Protein AF-A0A518DVX5-F1 (afdb_monomer_lite)

Foldseek 3Di:
DADEDDDPVLLVVLVVVVCVVCVVLVDPPDDLVSLLVQLVVLQVVLVVDDDPSNSVNSLVSSLVSCLVNLVVVSVVVSLVVCVVHYDDDSLVSLVVSLVSNLVVDDDLVSLQVSLVSLLVSLVVCVVVVVLVSSLVSLVSSLVSCVVSVPPVSVLSSVLSNVSSVLSVVLVVLQVVLVVVCVPVVLALSSLCSVLCCCCQPVVNNVVSLVSQCSNPPPLSVLLSVLLVVLDDALVSLLVSLVSLVCQLVVDVNSVLSPLVSLLSLVVSCVRDDDVSNVVSVVSVVVNVVPSNRPVSNVSSVVVNVVSVD

Sequence (309 aa):
MRSPLPGASDLIRSNEALEKKYGERLTEPLPADEKSRLAQLLYEDALNLEAPADRFVRWQLALELALKSGHTDVAHQTVERLNEQFQGDPFARRWQALQGLAEVARTTEQRLELAQRGLVLSDELIELRRYDDARPAAELALSLGRRARSGPFQIQARDTLADIDHWKELEEANTAALTTLAVRPDDPVALMHRGRYLCLVQGDWNRGLPLLRNSGVEAAVQAVARETAAPMTAEERIATAEAWRNLAFSDSSFQGFYSRALAWYAVAQPFASGEQLALIDRRLKEIGRQNLSPRQIDAARIVVQAIDR

Structure (mmCIF, N/CA/C/O backbone):
data_AF-A0A518DVX5-F1
#
_entry.id   AF-A0A518DVX5-F1
#
loop_
_atom_site.group_PDB
_atom_site.id
_atom_site.type_symbol
_atom_site.label_atom_id
_atom_site.label_alt_id
_atom_site.label_comp_id
_atom_site.label_asym_id
_atom_site.label_entity_id
_atom_site.label_seq_id
_atom_site.pdbx_PDB_ins_code
_atom_site.Cartn_x
_atom_site.Cartn_y
_atom_site.Cartn_z
_atom_site.occupancy
_atom_site.B_iso_or_equiv
_atom_site.auth_seq_id
_atom_site.auth_comp_id
_atom_site.auth_asym_id
_atom_site.auth_atom_id
_atom_site.pdbx_PDB_model_num
ATOM 1 N N . MET A 1 1 ? -7.791 -22.499 11.150 1.00 75.38 1 MET A N 1
ATOM 2 C CA . MET A 1 1 ? -8.869 -22.212 10.174 1.00 75.38 1 MET A CA 1
ATOM 3 C C . MET A 1 1 ? -9.883 -21.318 10.882 1.00 75.38 1 MET A C 1
ATOM 5 O O . MET A 1 1 ? -10.199 -21.635 12.021 1.00 75.38 1 MET A O 1
ATOM 9 N N . ARG A 1 2 ? -10.307 -20.187 10.292 1.00 89.56 2 ARG A N 1
ATOM 10 C CA . ARG A 1 2 ? -11.240 -19.237 10.938 1.00 89.56 2 ARG A CA 1
ATOM 11 C C . ARG A 1 2 ? -12.642 -19.842 11.027 1.00 89.56 2 ARG A C 1
ATOM 13 O O . ARG A 1 2 ? -13.135 -20.370 10.027 1.00 89.56 2 ARG A O 1
ATOM 20 N N . SER A 1 3 ? -13.281 -19.728 12.185 1.00 89.25 3 SER A N 1
ATOM 21 C CA . SER A 1 3 ? -14.664 -20.162 12.388 1.00 89.25 3 SER A CA 1
ATOM 22 C C . SER A 1 3 ? -15.624 -19.280 11.586 1.00 89.25 3 SER A C 1
ATOM 24 O O . SER A 1 3 ? -15.354 -18.085 11.431 1.00 89.25 3 SER A O 1
ATOM 26 N N . PRO A 1 4 ? -16.748 -19.811 11.074 1.00 92.62 4 PRO A N 1
ATOM 27 C CA . PRO A 1 4 ? -17.807 -18.961 10.541 1.00 92.62 4 PRO A CA 1
ATOM 28 C C . PRO A 1 4 ? -18.313 -18.000 11.624 1.00 92.62 4 PRO A C 1
ATOM 30 O O . PRO A 1 4 ? -18.091 -18.210 12.821 1.00 92.62 4 PRO A O 1
ATOM 33 N N . LEU A 1 5 ? -18.995 -16.937 11.201 1.00 92.81 5 LEU A N 1
ATOM 34 C CA . LEU A 1 5 ? -19.689 -16.072 12.150 1.00 92.81 5 LEU A CA 1
ATOM 35 C C . LEU A 1 5 ? -20.732 -16.895 12.930 1.00 92.81 5 LEU A C 1
ATOM 37 O O . LEU A 1 5 ? -21.409 -17.726 12.316 1.00 92.81 5 LEU A O 1
ATOM 41 N N . PRO A 1 6 ? -20.863 -16.697 14.256 1.00 94.38 6 PRO A N 1
ATOM 42 C CA . PRO A 1 6 ? -21.870 -17.402 15.041 1.00 94.38 6 PRO A CA 1
ATOM 43 C C . PRO A 1 6 ? -23.288 -17.146 14.517 1.00 94.38 6 PRO A C 1
ATOM 45 O O . PRO A 1 6 ? -23.595 -16.060 14.019 1.00 94.38 6 PRO A O 1
ATOM 48 N N . GLY A 1 7 ? -24.157 -18.152 14.630 1.00 94.88 7 GLY A N 1
ATOM 49 C CA . GLY A 1 7 ? -25.545 -18.051 14.186 1.00 94.88 7 GLY A CA 1
ATOM 50 C C . GLY A 1 7 ? -26.357 -17.071 15.036 1.00 94.88 7 GLY A C 1
ATOM 51 O O . GLY A 1 7 ? -26.076 -16.871 16.217 1.00 94.88 7 GLY A O 1
ATOM 52 N N . ALA A 1 8 ? -27.409 -16.489 14.454 1.00 93.06 8 ALA A N 1
ATOM 53 C CA . ALA A 1 8 ? -28.228 -15.470 15.118 1.00 93.06 8 ALA A CA 1
ATOM 54 C C . ALA A 1 8 ? -28.807 -15.929 16.471 1.00 93.06 8 ALA A C 1
ATOM 56 O O . ALA A 1 8 ? -28.811 -15.157 17.425 1.00 93.06 8 ALA A O 1
ATOM 57 N N . SER A 1 9 ? -29.246 -17.188 16.583 1.00 94.06 9 SER A N 1
ATOM 58 C CA . SER A 1 9 ? -29.769 -17.746 17.840 1.00 94.06 9 SER A CA 1
ATOM 59 C C . SER A 1 9 ? -28.719 -17.812 18.949 1.00 94.06 9 SER A C 1
ATOM 61 O O . SER A 1 9 ? -29.038 -17.563 20.110 1.00 94.06 9 SER A O 1
ATOM 63 N N . ASP A 1 10 ? -27.475 -18.137 18.595 1.00 94.25 10 ASP A N 1
ATOM 64 C CA . ASP A 1 10 ? -26.378 -18.223 19.557 1.00 94.25 10 ASP A CA 1
ATOM 65 C C . ASP A 1 10 ? -25.961 -16.822 19.999 1.00 94.25 10 ASP A C 1
ATOM 67 O O . ASP A 1 10 ? -25.790 -16.585 21.188 1.00 94.25 10 ASP A O 1
ATOM 71 N N . LEU A 1 11 ? -25.903 -15.866 19.063 1.00 94.31 11 LEU A N 1
ATOM 72 C CA . LEU A 1 11 ? -25.634 -14.461 19.373 1.00 94.31 11 LEU A CA 1
ATOM 73 C C . LEU A 1 11 ? -26.677 -13.864 20.323 1.00 94.31 11 LEU A C 1
ATOM 75 O O . LEU A 1 11 ? -26.302 -13.148 21.245 1.00 94.31 11 LEU A O 1
ATOM 79 N N . ILE A 1 12 ? -27.968 -14.163 20.132 1.00 94.69 12 ILE A N 1
ATOM 80 C CA . ILE A 1 12 ? -29.033 -13.710 21.043 1.00 94.69 12 ILE A CA 1
ATOM 81 C C . ILE A 1 12 ? -28.776 -14.244 22.456 1.00 94.69 12 ILE A C 1
ATOM 83 O O . ILE A 1 12 ? -28.695 -13.461 23.399 1.00 94.69 12 ILE A O 1
ATOM 87 N N . ARG A 1 13 ? -28.556 -15.557 22.597 1.00 95.25 13 ARG A N 1
ATOM 88 C CA . ARG A 1 13 ? -28.307 -16.188 23.902 1.00 95.25 13 ARG A CA 1
ATOM 89 C C . ARG A 1 13 ? -27.051 -15.637 24.584 1.00 95.25 13 ARG A C 1
ATOM 91 O O . ARG A 1 13 ? -27.067 -15.369 25.784 1.00 95.25 13 ARG A O 1
ATOM 98 N N . SER A 1 14 ? -25.965 -15.473 23.832 1.00 94.81 14 SER A N 1
ATOM 99 C CA . SER A 1 14 ? -24.708 -14.928 24.351 1.00 94.81 14 SER A CA 1
ATOM 100 C C . SER A 1 14 ? -24.854 -13.459 24.767 1.00 94.81 14 SER A C 1
ATOM 102 O O . SER A 1 14 ? -24.292 -13.063 25.787 1.00 94.81 14 SER A O 1
ATOM 104 N N . ASN A 1 15 ? -25.640 -12.658 24.038 1.00 92.12 15 ASN A N 1
ATOM 105 C CA . ASN A 1 15 ? -25.942 -11.274 24.413 1.00 92.12 15 ASN A CA 1
ATOM 106 C C . ASN A 1 15 ? -26.793 -11.185 25.688 1.00 92.12 15 ASN A C 1
ATOM 108 O O . ASN A 1 15 ? -26.455 -10.402 26.569 1.00 92.12 15 ASN A O 1
ATOM 112 N N . GLU A 1 16 ? -27.827 -12.018 25.844 1.00 94.06 16 GLU A N 1
ATOM 113 C CA . GLU A 1 16 ? -28.623 -12.079 27.083 1.00 94.06 16 GLU A CA 1
ATOM 114 C C . GLU A 1 16 ? -27.750 -12.438 28.299 1.00 94.06 16 GLU A C 1
ATOM 116 O O . GLU A 1 16 ? -27.858 -11.839 29.373 1.00 94.06 16 GLU A O 1
ATOM 121 N N . ALA A 1 17 ? -26.836 -13.402 28.138 1.00 92.25 17 ALA A N 1
ATOM 122 C CA . ALA A 1 17 ? -25.892 -13.780 29.187 1.00 92.25 17 ALA A CA 1
ATOM 123 C C . ALA A 1 17 ? -24.901 -12.649 29.514 1.00 92.25 17 ALA A C 1
ATOM 125 O O . ALA A 1 17 ? -24.574 -12.425 30.686 1.00 92.25 17 ALA A O 1
ATOM 126 N N . LEU A 1 18 ? -24.438 -11.923 28.492 1.00 92.88 18 LEU A N 1
ATOM 127 C CA . LEU A 1 18 ? -23.577 -10.758 28.651 1.00 92.88 18 LEU A CA 1
ATOM 128 C C . LEU A 1 18 ? -24.301 -9.645 29.415 1.00 92.88 18 LEU A C 1
ATOM 130 O O . LEU A 1 18 ? -23.737 -9.112 30.370 1.00 92.88 18 LEU A O 1
ATOM 134 N N . GLU A 1 19 ? -25.540 -9.327 29.039 1.00 91.69 19 GLU A N 1
ATOM 135 C CA . GLU A 1 19 ? -26.362 -8.300 29.684 1.00 91.69 19 GLU A CA 1
ATOM 136 C C . GLU A 1 19 ? -26.633 -8.655 31.147 1.00 91.69 19 GLU A C 1
ATOM 138 O O . GLU A 1 19 ? -26.449 -7.825 32.032 1.00 91.69 19 GLU A O 1
ATOM 143 N N . LYS A 1 20 ? -26.929 -9.922 31.447 1.00 93.19 20 LYS A N 1
ATOM 144 C CA . LYS A 1 20 ? -27.078 -10.385 32.831 1.00 93.19 20 LYS A CA 1
ATOM 145 C C . LYS A 1 20 ? -25.808 -10.189 33.673 1.00 93.19 20 LYS A C 1
ATOM 147 O O . LYS A 1 20 ? -25.907 -9.949 34.873 1.00 93.19 20 LYS A O 1
ATOM 152 N N . LYS A 1 21 ? -24.616 -10.324 33.077 1.00 92.69 21 LYS A N 1
ATOM 153 C CA . LYS A 1 21 ? -23.327 -10.218 33.791 1.00 92.69 21 LYS A CA 1
ATOM 154 C C . LYS A 1 21 ? -22.804 -8.777 33.870 1.00 92.69 21 LYS A C 1
ATOM 156 O O . LYS A 1 21 ? -22.111 -8.446 34.830 1.00 92.69 21 LYS A O 1
ATOM 161 N N . TYR A 1 22 ? -23.099 -7.935 32.877 1.00 90.81 22 TYR A N 1
ATOM 162 C CA . TYR A 1 22 ? -22.512 -6.595 32.730 1.00 90.81 22 TYR A CA 1
ATOM 163 C C . TYR A 1 22 ? -23.515 -5.445 32.687 1.00 90.81 22 TYR A C 1
ATOM 165 O O . TYR A 1 22 ? -23.076 -4.300 32.725 1.00 90.81 22 TYR A O 1
ATOM 173 N N . GLY A 1 23 ? -24.820 -5.712 32.642 1.00 86.88 23 GLY A N 1
ATOM 174 C CA . GLY A 1 23 ? -25.870 -4.716 32.414 1.00 86.88 23 GLY A CA 1
ATOM 175 C C . GLY A 1 23 ? -25.803 -3.523 33.364 1.00 86.88 23 GLY A C 1
ATOM 176 O O . GLY A 1 23 ? -25.806 -2.386 32.908 1.00 86.88 23 GLY A O 1
ATOM 177 N N . GLU A 1 24 ? -25.603 -3.758 34.665 1.00 86.19 24 GLU A N 1
ATOM 178 C CA . GLU A 1 24 ? -25.459 -2.676 35.655 1.00 86.19 24 GLU A CA 1
ATOM 179 C C . GLU A 1 24 ? -24.272 -1.742 35.351 1.00 86.19 24 GLU A C 1
ATOM 181 O O . GLU A 1 24 ? -24.336 -0.538 35.600 1.00 86.19 24 GLU A O 1
ATOM 186 N N . ARG A 1 25 ? -23.197 -2.278 34.757 1.00 82.75 25 ARG A N 1
ATOM 187 C CA . ARG A 1 25 ? -21.984 -1.532 34.376 1.00 82.75 25 ARG A CA 1
ATOM 188 C C . ARG A 1 25 ? -22.096 -0.870 32.998 1.00 82.75 25 ARG A C 1
ATOM 190 O O . ARG A 1 25 ? -21.204 -0.115 32.633 1.00 82.75 25 ARG A O 1
ATOM 197 N N . LEU A 1 26 ? -23.151 -1.168 32.237 1.00 83.06 26 LEU A N 1
ATOM 198 C CA . LEU A 1 26 ? -23.442 -0.604 30.913 1.00 83.06 26 LEU A CA 1
ATOM 199 C C . LEU A 1 26 ? -24.475 0.535 30.972 1.00 83.06 26 LEU A C 1
ATOM 201 O O . LEU A 1 26 ? -24.896 1.039 29.932 1.00 83.06 26 LEU A O 1
ATOM 205 N N . THR A 1 27 ? -24.876 0.955 32.174 1.00 84.00 27 THR A N 1
ATOM 206 C CA . THR A 1 27 ? -25.851 2.031 32.372 1.00 84.00 27 THR A CA 1
ATOM 207 C C . THR A 1 27 ? -25.276 3.372 31.904 1.00 84.00 27 THR A C 1
ATOM 209 O O . THR A 1 27 ? -24.300 3.870 32.461 1.00 84.00 27 THR A O 1
ATOM 212 N N . GLU A 1 28 ? -25.872 3.966 30.870 1.00 80.94 28 GLU A N 1
ATOM 213 C CA . GLU A 1 28 ? -25.451 5.267 30.335 1.00 80.94 28 GLU A CA 1
ATOM 214 C C . GLU A 1 28 ? -26.059 6.440 31.149 1.00 80.94 28 GLU A C 1
ATOM 216 O O . GLU A 1 28 ? -27.173 6.311 31.667 1.00 80.94 28 GLU A O 1
ATOM 221 N N . PRO A 1 29 ? -25.385 7.608 31.237 1.00 84.62 29 PRO A N 1
ATOM 222 C CA . PRO A 1 29 ? -24.112 7.936 30.594 1.00 84.62 29 PRO A CA 1
ATOM 223 C C . PRO A 1 29 ? -22.907 7.338 31.335 1.00 84.62 29 PRO A C 1
ATOM 225 O O . PRO A 1 29 ? -22.668 7.655 32.497 1.00 84.62 29 PRO A O 1
ATOM 228 N N . LEU A 1 30 ? -22.109 6.532 30.631 1.00 87.75 30 LEU A N 1
ATOM 229 C CA . LEU A 1 30 ? -20.894 5.923 31.170 1.00 87.75 30 LEU A CA 1
ATOM 230 C C . LEU A 1 30 ? -19.660 6.776 30.782 1.00 87.75 30 LEU A C 1
ATOM 232 O O . LEU A 1 30 ? -19.449 7.023 29.582 1.00 87.75 30 LEU A O 1
ATOM 236 N N . PRO A 1 31 ? -18.849 7.251 31.754 1.00 90.69 31 PRO A N 1
ATOM 237 C CA . PRO A 1 31 ? -17.634 8.031 31.505 1.00 90.69 31 PRO A CA 1
ATOM 238 C C . PRO A 1 31 ? -16.623 7.322 30.592 1.00 90.69 31 PRO A C 1
ATOM 240 O O . PRO A 1 31 ? -16.567 6.095 30.527 1.00 90.69 31 PRO A O 1
ATOM 243 N N . ALA A 1 32 ? -15.785 8.090 29.888 1.00 90.38 32 ALA A N 1
ATOM 244 C CA . ALA A 1 32 ? -14.825 7.534 28.928 1.00 90.38 32 ALA A CA 1
ATOM 245 C C . ALA A 1 32 ? -13.780 6.607 29.581 1.00 90.38 32 ALA A C 1
ATOM 247 O O . ALA A 1 32 ? -13.422 5.582 29.008 1.00 90.38 32 ALA A O 1
ATOM 248 N N . ASP A 1 33 ? -13.312 6.922 30.787 1.00 92.12 33 ASP A N 1
ATOM 249 C CA . ASP A 1 33 ? -12.374 6.086 31.542 1.00 92.12 33 ASP A CA 1
ATOM 250 C C . ASP A 1 33 ? -13.023 4.779 32.031 1.00 92.12 33 ASP A C 1
ATOM 252 O O . ASP A 1 33 ? -12.376 3.730 32.058 1.00 92.12 33 ASP A O 1
ATOM 256 N N . GLU A 1 34 ? -14.312 4.809 32.371 1.00 93.81 34 GLU A N 1
ATOM 257 C CA . GLU A 1 34 ? -15.076 3.610 32.716 1.00 93.81 34 GLU A CA 1
ATOM 258 C C . GLU A 1 34 ? -15.352 2.746 31.483 1.00 93.81 34 GLU A C 1
ATOM 260 O O . GLU A 1 34 ? -15.145 1.533 31.546 1.00 93.81 34 GLU A O 1
ATOM 265 N N . LYS A 1 35 ? -15.689 3.357 30.337 1.00 95.06 35 LYS A N 1
ATOM 266 C CA . LYS A 1 35 ? -15.774 2.675 29.030 1.00 95.06 35 LYS A CA 1
ATOM 267 C C . LYS A 1 35 ? -14.460 1.978 28.685 1.00 95.06 35 LYS A C 1
ATOM 269 O O . LYS A 1 35 ? -14.470 0.796 28.358 1.00 95.06 35 LYS A O 1
ATOM 274 N N . SER A 1 36 ? -13.333 2.673 28.839 1.00 94.69 36 SER A N 1
ATOM 275 C CA . SER A 1 36 ? -11.986 2.126 28.639 1.00 94.69 36 SER A CA 1
ATOM 276 C C . SER A 1 36 ? -11.693 0.922 29.538 1.00 94.69 36 SER A C 1
ATOM 278 O O . SER A 1 36 ? -11.263 -0.123 29.052 1.00 94.69 36 SER A O 1
ATOM 280 N N . ARG A 1 37 ? -11.962 1.032 30.846 1.00 96.19 37 ARG A N 1
ATOM 281 C CA . ARG A 1 37 ? -11.741 -0.068 31.800 1.00 96.19 37 ARG A CA 1
ATOM 282 C C . ARG A 1 37 ? -12.651 -1.262 31.528 1.00 96.19 37 ARG A C 1
ATOM 284 O O . ARG A 1 37 ? -12.209 -2.405 31.635 1.00 96.19 37 ARG A O 1
ATOM 291 N N . LEU A 1 38 ? -13.910 -1.011 31.175 1.00 96.50 38 LEU A N 1
ATOM 292 C CA . LEU A 1 38 ? -14.845 -2.073 30.829 1.00 96.50 38 LEU A CA 1
ATOM 293 C C . LEU A 1 38 ? -14.437 -2.752 29.518 1.00 96.50 38 LEU A C 1
ATOM 295 O O . LEU A 1 38 ? -14.421 -3.975 29.475 1.00 96.50 38 LEU A O 1
ATOM 299 N N . ALA A 1 39 ? -14.020 -1.999 28.498 1.00 97.38 39 ALA A N 1
ATOM 300 C CA . ALA A 1 39 ? -13.508 -2.555 27.248 1.00 97.38 39 ALA A CA 1
ATOM 301 C C . ALA A 1 39 ? -12.343 -3.533 27.480 1.00 97.38 39 ALA A C 1
ATOM 303 O O . ALA A 1 39 ? -12.391 -4.661 26.990 1.00 97.38 39 ALA A O 1
ATOM 304 N N . GLN A 1 40 ? -11.346 -3.139 28.285 1.00 98.00 40 GLN A N 1
ATOM 305 C CA . GLN A 1 40 ? -10.219 -4.003 28.660 1.00 98.00 40 GLN A CA 1
ATOM 306 C C . GLN A 1 40 ? -10.700 -5.288 29.352 1.00 98.00 40 GLN A C 1
ATOM 308 O O . GLN A 1 40 ? -10.308 -6.387 28.966 1.00 98.00 40 GLN A O 1
ATOM 313 N N . LEU A 1 41 ? -11.604 -5.167 30.329 1.00 97.00 41 LEU A N 1
ATOM 314 C CA . LEU A 1 41 ? -12.145 -6.319 31.053 1.00 97.00 41 LEU A CA 1
ATOM 315 C C . LEU A 1 41 ? -12.909 -7.287 30.137 1.00 97.00 41 LEU A C 1
ATOM 317 O O . LEU A 1 41 ? -12.791 -8.502 30.278 1.00 97.00 41 LEU A O 1
ATOM 321 N N . LEU A 1 42 ? -13.728 -6.758 29.223 1.00 97.56 42 LEU A N 1
ATOM 322 C CA . LEU A 1 42 ? -14.472 -7.565 28.256 1.00 97.56 42 LEU A CA 1
ATOM 323 C C . LEU A 1 42 ? -13.512 -8.304 27.316 1.00 97.56 42 LEU A C 1
ATOM 325 O O . LEU A 1 42 ? -13.714 -9.489 27.055 1.00 97.56 42 LEU A O 1
ATOM 329 N N . TYR A 1 43 ? -12.464 -7.622 26.845 1.00 98.00 43 TYR A N 1
ATOM 330 C CA . TYR A 1 43 ? -11.426 -8.224 26.014 1.00 98.00 43 TYR A CA 1
ATOM 331 C C . TYR A 1 43 ? -10.723 -9.383 26.732 1.00 98.00 43 TYR A C 1
ATOM 333 O O . TYR A 1 43 ? -10.641 -10.479 26.175 1.00 98.00 43 TYR A O 1
ATOM 341 N N . GLU A 1 44 ? -10.269 -9.159 27.968 1.00 97.69 44 GLU A N 1
ATOM 342 C CA . GLU A 1 44 ? -9.554 -10.155 28.772 1.00 97.69 44 GLU A CA 1
ATOM 343 C C . GLU A 1 44 ? -10.422 -11.362 29.119 1.00 97.69 44 GLU A C 1
ATOM 345 O O . GLU A 1 44 ? -9.976 -12.502 29.005 1.00 97.69 44 GLU A O 1
ATOM 350 N N . ASP A 1 45 ? -11.675 -11.148 29.518 1.00 96.44 45 ASP A N 1
ATOM 351 C CA . ASP A 1 45 ? -12.543 -12.267 29.869 1.00 96.44 45 ASP A CA 1
ATOM 352 C C . ASP A 1 45 ? -12.883 -13.125 28.646 1.00 96.44 45 ASP A C 1
ATOM 354 O O . ASP A 1 45 ? -12.907 -14.345 28.771 1.00 96.44 45 ASP A O 1
ATOM 358 N N . ALA A 1 46 ? -13.029 -12.532 27.454 1.00 96.69 46 ALA A N 1
ATOM 359 C CA . ALA A 1 46 ? -13.210 -13.303 26.224 1.00 96.69 46 ALA A CA 1
ATOM 360 C C . ALA A 1 46 ? -12.038 -14.232 25.882 1.00 96.69 46 ALA A C 1
ATOM 362 O O . ALA A 1 46 ? -12.260 -15.250 25.228 1.00 96.69 46 ALA A O 1
ATOM 363 N N . LEU A 1 47 ? -10.814 -13.946 26.340 1.00 95.44 47 LEU A N 1
ATOM 364 C CA . LEU A 1 47 ? -9.681 -14.862 26.152 1.00 95.44 47 LEU A CA 1
ATOM 365 C C . LEU A 1 47 ? -9.882 -16.199 26.882 1.00 95.44 47 LEU A C 1
ATOM 367 O O . LEU A 1 47 ? -9.266 -17.188 26.499 1.00 95.44 47 LEU A O 1
ATOM 371 N N . ASN A 1 48 ? -10.753 -16.234 27.895 1.00 95.19 48 ASN A N 1
ATOM 372 C CA . ASN A 1 48 ? -11.004 -17.401 28.741 1.00 95.19 48 ASN A CA 1
ATOM 373 C C . ASN A 1 48 ? -12.315 -18.136 28.402 1.00 95.19 48 ASN A C 1
ATOM 375 O O . ASN A 1 48 ? -12.713 -19.041 29.133 1.00 95.19 48 ASN A O 1
ATOM 379 N N . LEU A 1 49 ? -13.024 -17.739 27.338 1.00 94.25 49 LEU A N 1
ATOM 380 C CA . LEU A 1 49 ? -14.304 -18.346 26.958 1.00 94.25 49 LEU A CA 1
ATOM 381 C C . LEU A 1 49 ? -14.118 -19.400 25.870 1.00 94.25 49 LEU A C 1
ATOM 383 O O . LEU A 1 49 ? -13.466 -19.160 24.856 1.00 94.25 49 LEU A O 1
ATOM 387 N N . GLU A 1 50 ? -14.777 -20.545 26.034 1.00 92.31 50 GLU A N 1
ATOM 388 C CA . GLU A 1 50 ? -14.699 -21.673 25.095 1.00 92.31 50 GLU A CA 1
ATOM 389 C C . GLU A 1 50 ? -15.687 -21.551 23.926 1.00 92.31 50 GLU A C 1
ATOM 391 O O . GLU A 1 50 ? -15.368 -21.903 22.785 1.00 92.31 50 GLU A O 1
ATOM 396 N N . ALA A 1 51 ? -16.881 -21.007 24.172 1.00 94.06 51 ALA A N 1
ATOM 397 C CA . ALA A 1 51 ? -17.912 -20.891 23.149 1.00 94.06 51 ALA A CA 1
ATOM 398 C C . ALA A 1 51 ? -17.590 -19.752 22.154 1.00 94.06 51 ALA A C 1
ATOM 400 O O . ALA A 1 51 ? -17.399 -18.606 22.571 1.00 94.06 51 ALA A O 1
ATOM 401 N N . PRO A 1 52 ? -17.573 -20.015 20.829 1.00 94.81 52 PRO A N 1
ATOM 402 C CA . PRO A 1 52 ? -17.297 -18.983 19.828 1.00 94.81 52 PRO A CA 1
ATOM 403 C C . PRO A 1 52 ? -18.280 -17.807 19.864 1.00 94.81 52 PRO A C 1
ATOM 405 O O . PRO A 1 52 ? -17.858 -16.667 19.700 1.00 94.81 52 PRO A O 1
ATOM 408 N N . ALA A 1 53 ? -19.571 -18.066 20.097 1.00 96.00 53 ALA A N 1
ATOM 409 C CA . ALA A 1 53 ? -20.587 -17.018 20.204 1.00 96.00 53 ALA A CA 1
ATOM 410 C C . ALA A 1 53 ? -20.320 -16.083 21.392 1.00 96.00 53 ALA A C 1
ATOM 412 O O . ALA A 1 53 ? -20.338 -14.865 21.222 1.00 96.00 53 ALA A O 1
ATOM 413 N N . ASP A 1 54 ? -19.957 -16.647 22.548 1.00 96.19 54 ASP A N 1
ATOM 414 C CA . ASP A 1 54 ? -19.642 -15.878 23.753 1.00 96.19 54 ASP A CA 1
ATOM 415 C C . ASP A 1 54 ? -18.394 -15.012 23.554 1.00 96.19 54 ASP A C 1
ATOM 417 O O . ASP A 1 54 ? -18.414 -13.830 23.887 1.00 96.19 54 ASP A O 1
ATOM 421 N N . ARG A 1 55 ? -17.325 -15.552 22.946 1.00 96.38 55 ARG A N 1
ATOM 422 C CA . ARG A 1 55 ? -16.139 -14.751 22.585 1.00 96.38 55 ARG A CA 1
ATOM 423 C C . ARG A 1 55 ? -16.487 -13.614 21.636 1.00 96.38 55 ARG A C 1
ATOM 425 O O . ARG A 1 55 ? -16.037 -12.487 21.831 1.00 96.38 55 ARG A O 1
ATOM 432 N N . PHE A 1 56 ? -17.288 -13.910 20.615 1.00 96.56 56 PHE A N 1
ATOM 433 C CA . PHE A 1 56 ? -17.634 -12.950 19.577 1.00 96.56 56 PHE A CA 1
ATOM 434 C C . PHE A 1 56 ? -18.385 -11.743 20.140 1.00 96.56 56 PHE A C 1
ATOM 436 O O . PHE A 1 56 ? -17.911 -10.622 19.972 1.00 96.56 56 PHE A O 1
ATOM 443 N N . VAL A 1 57 ? -19.499 -11.950 20.855 1.00 96.69 57 VAL A N 1
ATOM 444 C CA . VAL A 1 57 ? -20.308 -10.833 21.391 1.00 96.69 57 VAL A CA 1
ATOM 445 C C . VAL A 1 57 ? -19.514 -9.968 22.370 1.00 96.69 57 VAL A C 1
ATOM 447 O O . VAL A 1 57 ? -19.661 -8.749 22.429 1.00 96.69 57 VAL A O 1
ATOM 450 N N . ARG A 1 58 ? -18.602 -10.597 23.108 1.00 96.69 58 ARG A N 1
ATOM 451 C CA . ARG A 1 58 ? -17.781 -9.962 24.132 1.00 96.69 58 ARG A CA 1
ATOM 452 C C . ARG A 1 58 ? -16.692 -9.088 23.544 1.00 96.69 58 ARG A C 1
ATOM 454 O O . ARG A 1 58 ? -16.515 -7.961 23.995 1.00 96.69 58 ARG A O 1
ATOM 461 N N . TRP A 1 59 ? -16.019 -9.572 22.506 1.00 97.81 59 TRP A N 1
ATOM 462 C CA . TRP A 1 59 ? -15.099 -8.760 21.722 1.00 97.81 59 TRP A CA 1
ATOM 463 C C . TRP A 1 59 ? -15.822 -7.685 20.915 1.00 97.81 59 TRP A C 1
ATOM 465 O O . TRP A 1 59 ? -15.310 -6.579 20.817 1.00 97.81 59 TRP A O 1
ATOM 475 N N . GLN A 1 60 ? -17.027 -7.930 20.399 1.00 96.38 60 GLN A N 1
ATOM 476 C CA . GLN A 1 60 ? -17.799 -6.863 19.755 1.00 96.38 60 GLN A CA 1
ATOM 477 C C . GLN A 1 60 ? -18.093 -5.711 20.720 1.00 96.38 60 GLN A C 1
ATOM 479 O O . GLN A 1 60 ? -17.826 -4.559 20.381 1.00 96.38 60 GLN A O 1
ATOM 484 N N . LEU A 1 61 ? -18.559 -6.010 21.936 1.00 96.75 61 LEU A N 1
ATOM 485 C CA . LEU A 1 61 ? -18.804 -4.975 22.937 1.00 96.75 61 LEU A CA 1
ATOM 486 C C . LEU A 1 61 ? -17.503 -4.328 23.438 1.00 96.75 61 LEU A C 1
ATOM 488 O O . LEU A 1 61 ? -17.459 -3.114 23.627 1.00 96.75 61 LEU A O 1
ATOM 492 N N . ALA A 1 62 ? -16.429 -5.107 23.619 1.00 97.88 62 ALA A N 1
ATOM 493 C CA . ALA A 1 62 ? -15.113 -4.566 23.964 1.00 97.88 62 ALA A CA 1
ATOM 494 C C . ALA A 1 62 ? -14.644 -3.547 22.917 1.00 97.88 62 ALA A C 1
ATOM 496 O O . ALA A 1 62 ? -14.216 -2.450 23.274 1.00 97.88 62 ALA A O 1
ATOM 497 N N . LEU A 1 63 ? -14.784 -3.884 21.631 1.00 97.94 63 LEU A N 1
ATOM 498 C CA . LEU A 1 63 ? -14.456 -2.992 20.529 1.00 97.94 63 LEU A CA 1
ATOM 499 C C . LEU A 1 63 ? -15.336 -1.741 20.560 1.00 97.94 63 LEU A C 1
ATOM 501 O O . LEU A 1 63 ? -14.802 -0.641 20.522 1.00 97.94 63 LEU A O 1
ATOM 505 N N . GLU A 1 64 ? -16.656 -1.880 20.686 1.00 96.12 64 GLU A N 1
ATOM 506 C CA . GLU A 1 64 ? -17.576 -0.738 20.737 1.00 96.12 64 GLU A CA 1
ATOM 507 C C . GLU A 1 64 ? -17.210 0.255 21.852 1.00 96.12 64 GLU A C 1
ATOM 509 O O . GLU A 1 64 ? -17.108 1.462 21.611 1.00 96.12 64 GLU A O 1
ATOM 514 N N . LEU A 1 65 ? -16.975 -0.243 23.068 1.00 96.38 65 LEU A N 1
ATOM 515 C CA . LEU A 1 65 ? -16.602 0.596 24.204 1.00 96.38 65 LEU A CA 1
ATOM 516 C C . LEU A 1 65 ? -15.220 1.229 24.017 1.00 96.38 65 LEU A C 1
ATOM 518 O O . LEU A 1 65 ? -15.066 2.416 24.305 1.00 96.38 65 LEU A O 1
ATOM 522 N N . ALA A 1 66 ? -14.248 0.480 23.485 1.00 96.75 66 ALA A N 1
ATOM 523 C CA . ALA A 1 66 ? -12.916 0.996 23.180 1.00 96.75 66 ALA A CA 1
ATOM 524 C C . ALA A 1 66 ? -12.956 2.104 22.117 1.00 96.75 66 ALA A C 1
ATOM 526 O O . ALA A 1 66 ? -12.258 3.108 22.251 1.00 96.75 66 ALA A O 1
ATOM 527 N N . LEU A 1 67 ? -13.798 1.967 21.087 1.00 96.25 67 LEU A N 1
ATOM 528 C CA . LEU A 1 67 ? -14.004 3.003 20.071 1.00 96.25 67 LEU A CA 1
ATOM 529 C C . LEU A 1 67 ? -14.645 4.257 20.674 1.00 96.25 67 LEU A C 1
ATOM 531 O O . LEU A 1 67 ? -14.176 5.363 20.421 1.00 96.25 67 LEU A O 1
ATOM 535 N N . LYS A 1 68 ? -15.666 4.100 21.527 1.00 93.56 68 LYS A N 1
ATOM 536 C CA . LYS A 1 68 ? -16.324 5.225 22.212 1.00 93.56 68 LYS A CA 1
ATOM 537 C C . LYS A 1 68 ? -15.403 5.949 23.200 1.00 93.56 68 LYS A C 1
ATOM 539 O O . LYS A 1 68 ? -15.584 7.146 23.420 1.00 93.56 68 LYS A O 1
ATOM 544 N N . SER A 1 69 ? -14.446 5.249 23.811 1.00 93.31 69 SER A N 1
ATOM 545 C CA . SER A 1 69 ? -13.506 5.837 24.772 1.00 93.31 69 SER A CA 1
ATOM 546 C C . SER A 1 69 ? -12.173 6.288 24.172 1.00 93.31 69 SER A C 1
ATOM 548 O O . SER A 1 69 ? -11.428 7.013 24.831 1.00 93.31 69 SER A O 1
ATOM 550 N N . GLY A 1 70 ? -11.859 5.874 22.942 1.00 92.69 70 GLY A N 1
ATOM 551 C CA . GLY A 1 70 ? -10.559 6.111 22.312 1.00 92.69 70 GLY A CA 1
ATOM 552 C C . GLY A 1 70 ? -9.435 5.223 22.850 1.00 92.69 70 GLY A C 1
ATOM 553 O O . GLY A 1 70 ? -8.273 5.623 22.802 1.00 92.69 70 GLY A O 1
ATOM 554 N N . HIS A 1 71 ? -9.756 4.037 23.375 1.00 93.75 71 HIS A N 1
ATOM 555 C CA . HIS A 1 71 ? -8.766 3.074 23.860 1.00 93.75 71 HIS A CA 1
ATOM 556 C C . HIS A 1 71 ? -8.126 2.298 22.696 1.00 93.75 71 HIS A C 1
ATOM 558 O O . HIS A 1 71 ? -8.498 1.158 22.410 1.00 93.75 71 HIS A O 1
ATOM 564 N N . THR A 1 72 ? -7.135 2.905 22.036 1.00 92.88 72 THR A N 1
ATOM 565 C CA . THR A 1 72 ? -6.520 2.376 20.806 1.00 92.88 72 THR A CA 1
ATOM 566 C C . THR A 1 72 ? -6.020 0.935 20.930 1.00 92.88 72 THR A C 1
ATOM 568 O O . THR A 1 72 ? -6.326 0.115 20.064 1.00 92.88 72 THR A O 1
ATOM 571 N N . ASP A 1 73 ? -5.305 0.600 22.010 1.00 92.94 73 ASP A N 1
ATOM 572 C CA . ASP A 1 73 ? -4.709 -0.733 22.175 1.00 92.94 73 ASP A CA 1
ATOM 573 C C . ASP A 1 73 ? -5.757 -1.847 22.240 1.00 92.94 73 ASP A C 1
ATOM 575 O O . ASP A 1 73 ? -5.671 -2.812 21.481 1.00 92.94 73 ASP A O 1
ATOM 579 N N . VAL A 1 74 ? -6.785 -1.694 23.084 1.00 96.75 74 VAL A N 1
ATOM 580 C CA . VAL A 1 74 ? -7.889 -2.661 23.192 1.00 96.75 74 VAL A CA 1
ATOM 581 C C . VAL A 1 74 ? -8.641 -2.769 21.879 1.00 96.75 74 VAL A C 1
ATOM 583 O O . VAL A 1 74 ? -8.906 -3.884 21.435 1.00 96.75 74 VAL A O 1
ATOM 586 N N . ALA A 1 75 ? -8.965 -1.647 21.230 1.00 97.19 75 ALA A N 1
ATOM 587 C CA . ALA A 1 75 ? -9.653 -1.675 19.943 1.00 97.19 75 ALA A CA 1
ATOM 588 C C . ALA A 1 75 ? -8.848 -2.474 18.905 1.00 97.19 75 ALA A C 1
ATOM 590 O O . ALA A 1 75 ? -9.394 -3.361 18.248 1.00 97.19 75 ALA A O 1
ATOM 591 N N . HIS A 1 76 ? -7.540 -2.224 18.806 1.00 94.38 76 HIS A N 1
ATOM 592 C CA . HIS A 1 76 ? -6.670 -2.951 17.889 1.00 94.38 76 HIS A CA 1
ATOM 593 C C . HIS A 1 76 ? -6.574 -4.441 18.226 1.00 94.38 76 HIS A C 1
ATOM 595 O O . HIS A 1 76 ? -6.851 -5.272 17.365 1.00 94.38 76 HIS A O 1
ATOM 601 N N . GLN A 1 77 ? -6.235 -4.786 19.470 1.00 96.31 77 GLN A N 1
ATOM 602 C CA . GLN A 1 77 ? -6.123 -6.180 19.906 1.00 96.31 77 GLN A CA 1
ATOM 603 C C . GLN A 1 77 ? -7.425 -6.945 19.661 1.00 96.31 77 GLN A C 1
ATOM 605 O O . GLN A 1 77 ? -7.411 -8.070 19.169 1.00 96.31 77 GLN A O 1
ATOM 610 N N . THR A 1 78 ? -8.562 -6.314 19.945 1.00 98.12 78 THR A N 1
ATOM 611 C CA . THR A 1 78 ? -9.883 -6.907 19.740 1.00 98.12 78 THR A CA 1
ATOM 612 C C . THR A 1 78 ? -10.172 -7.155 18.260 1.00 98.12 78 THR A C 1
ATOM 614 O O . THR A 1 78 ? -10.656 -8.231 17.909 1.00 98.12 78 THR A O 1
ATOM 617 N N . VAL A 1 79 ? -9.836 -6.211 17.372 1.00 97.81 79 VAL A N 1
ATOM 618 C CA . VAL A 1 79 ? -9.955 -6.406 15.917 1.00 97.81 79 VAL A CA 1
ATOM 619 C C . VAL A 1 79 ? -9.085 -7.564 15.439 1.00 97.81 79 VAL A C 1
ATOM 621 O O . VAL A 1 79 ? -9.576 -8.402 14.682 1.00 97.81 79 VAL A O 1
ATOM 624 N N . GLU A 1 80 ? -7.836 -7.658 15.898 1.00 96.31 80 GLU A N 1
ATOM 625 C CA . GLU A 1 80 ? -6.957 -8.766 15.516 1.00 96.31 80 GLU A CA 1
ATOM 626 C C . GLU A 1 80 ? -7.504 -10.109 16.012 1.00 96.31 80 GLU A C 1
ATOM 628 O O . GLU A 1 80 ? -7.591 -11.050 15.229 1.00 96.31 80 GLU A O 1
ATOM 633 N N . ARG A 1 81 ? -8.024 -10.196 17.246 1.00 96.69 81 ARG A N 1
ATOM 634 C CA . ARG A 1 81 ? -8.701 -11.415 17.731 1.00 96.69 81 ARG A CA 1
ATOM 635 C C . ARG A 1 81 ? -9.922 -11.787 16.899 1.00 96.69 81 ARG A C 1
ATOM 637 O O . ARG A 1 81 ? -10.096 -12.956 16.544 1.00 96.69 81 ARG A O 1
ATOM 644 N N . LEU A 1 82 ? -10.758 -10.809 16.553 1.00 97.25 82 LEU A N 1
ATOM 645 C CA . LEU A 1 82 ? -11.917 -11.035 15.691 1.00 97.25 82 LEU A CA 1
ATOM 646 C C . LEU A 1 82 ? -11.489 -11.542 14.306 1.00 97.25 82 LEU A C 1
ATOM 648 O O . LEU A 1 82 ? -12.119 -12.447 13.758 1.00 97.25 82 LEU A O 1
ATOM 652 N N . ASN A 1 83 ? -10.402 -10.999 13.758 1.00 96.50 83 ASN A N 1
ATOM 653 C CA . ASN A 1 83 ? -9.828 -11.413 12.481 1.00 96.50 83 ASN A CA 1
ATOM 654 C C . ASN A 1 83 ? -9.177 -12.794 12.541 1.00 96.50 83 ASN A C 1
ATOM 656 O O . ASN A 1 83 ? -9.317 -13.567 11.599 1.00 96.50 83 ASN A O 1
ATOM 660 N N . GLU A 1 84 ? -8.488 -13.135 13.624 1.00 95.88 84 GLU A N 1
ATOM 661 C CA . GLU A 1 84 ? -7.856 -14.439 13.828 1.00 95.88 84 GLU A CA 1
ATOM 662 C C . GLU A 1 84 ? -8.886 -15.563 13.947 1.00 95.88 84 GLU A C 1
ATOM 664 O O . GLU A 1 84 ? -8.668 -16.661 13.427 1.00 95.88 84 GLU A O 1
ATOM 669 N N . GLN A 1 85 ? -10.008 -15.300 14.621 1.00 95.94 85 GLN A N 1
ATOM 670 C CA . GLN A 1 85 ? -10.946 -16.351 15.007 1.00 95.94 85 GLN A CA 1
ATOM 671 C C . GLN A 1 85 ? -12.176 -16.468 14.114 1.00 95.94 85 GLN A C 1
ATOM 673 O O . GLN A 1 85 ? -12.691 -17.577 13.964 1.00 95.94 85 GLN A O 1
ATOM 678 N N . PHE A 1 86 ? -12.637 -15.376 13.499 1.00 96.62 86 PHE A N 1
ATOM 679 C CA . PHE A 1 86 ? -13.910 -15.356 12.780 1.00 96.62 86 PHE A CA 1
ATOM 680 C C . PHE A 1 86 ? -13.756 -14.932 11.321 1.00 96.62 86 PHE A C 1
ATOM 682 O O . PHE A 1 86 ? -13.051 -13.975 10.989 1.00 96.62 86 PHE A O 1
ATOM 689 N N . GLN A 1 87 ? -14.472 -15.628 10.437 1.00 95.25 87 GLN A N 1
ATOM 690 C CA . GLN A 1 87 ? -14.595 -15.287 9.022 1.00 95.25 87 GLN A CA 1
ATOM 691 C C . GLN A 1 87 ? -15.134 -13.863 8.837 1.00 95.25 87 GLN A C 1
ATOM 693 O O . GLN A 1 87 ? -15.872 -13.340 9.673 1.00 95.25 87 GLN A O 1
ATOM 698 N N . GLY A 1 88 ? -14.739 -13.233 7.736 1.00 93.12 88 GLY A N 1
ATOM 699 C CA . GLY A 1 88 ? -15.012 -11.836 7.411 1.00 93.12 88 GLY A CA 1
ATOM 700 C C . GLY A 1 88 ? -13.807 -11.201 6.725 1.00 93.12 88 GLY A C 1
ATOM 701 O O . GLY A 1 88 ? -12.727 -11.799 6.691 1.00 93.12 88 GLY A O 1
ATOM 702 N N . ASP A 1 89 ? -13.993 -9.999 6.184 1.00 94.25 89 ASP A N 1
ATOM 703 C CA . ASP A 1 89 ? -12.895 -9.222 5.609 1.00 94.25 89 ASP A CA 1
ATOM 704 C C . ASP A 1 89 ? -12.080 -8.553 6.733 1.00 94.25 89 ASP A C 1
ATOM 706 O O . ASP A 1 89 ? -12.598 -7.658 7.414 1.00 94.25 89 ASP A O 1
ATOM 710 N N . PRO A 1 90 ? -10.819 -8.974 6.963 1.00 94.38 90 PRO A N 1
ATOM 711 C CA . PRO A 1 90 ? -10.015 -8.427 8.047 1.00 94.38 90 PRO A CA 1
ATOM 712 C C . PRO A 1 90 ? -9.663 -6.949 7.844 1.00 94.38 90 PRO A C 1
ATOM 714 O O . PRO A 1 90 ? -9.541 -6.211 8.825 1.00 94.38 90 PRO A O 1
ATOM 717 N N . PHE A 1 91 ? -9.552 -6.503 6.591 1.00 96.19 91 PHE A N 1
ATOM 718 C CA . PHE A 1 91 ? -9.208 -5.125 6.252 1.00 96.19 91 PHE A CA 1
ATOM 719 C C . PHE A 1 91 ? -10.386 -4.188 6.487 1.00 96.19 91 PHE A C 1
ATOM 721 O O . PHE A 1 91 ? -10.207 -3.123 7.074 1.00 96.19 91 PHE A O 1
ATOM 728 N N . ALA A 1 92 ? -11.601 -4.622 6.139 1.00 95.88 92 ALA A N 1
ATOM 729 C CA . ALA A 1 92 ? -12.817 -3.869 6.431 1.00 95.88 92 ALA A CA 1
ATOM 730 C C . ALA A 1 92 ? -12.995 -3.631 7.942 1.00 95.88 92 ALA A C 1
ATOM 732 O O . ALA A 1 92 ? -13.305 -2.514 8.354 1.00 95.88 92 ALA A O 1
ATOM 733 N N . ARG A 1 93 ? -12.734 -4.642 8.786 1.00 95.94 93 ARG A N 1
ATOM 734 C CA . ARG A 1 93 ? -12.796 -4.481 10.253 1.00 95.94 93 ARG A CA 1
ATOM 735 C C . ARG A 1 93 ? -11.724 -3.530 10.787 1.00 95.94 93 ARG A C 1
ATOM 737 O O . ARG A 1 93 ? -12.036 -2.668 11.607 1.00 95.94 93 ARG A O 1
ATOM 744 N N . ARG A 1 94 ? -10.474 -3.656 10.319 1.00 97.31 94 ARG A N 1
ATOM 745 C CA . ARG A 1 94 ? -9.381 -2.730 10.683 1.00 97.31 94 ARG A CA 1
ATOM 746 C C . ARG A 1 94 ? -9.713 -1.296 10.280 1.00 97.31 94 ARG A C 1
ATOM 748 O O . ARG A 1 94 ? -9.522 -0.386 11.083 1.00 97.31 94 ARG A O 1
ATOM 755 N N . TRP A 1 95 ? -10.263 -1.101 9.083 1.00 97.62 95 TRP A N 1
ATOM 756 C CA . TRP A 1 95 ? -10.686 0.207 8.593 1.00 97.62 95 TRP A CA 1
ATOM 757 C C . TRP A 1 95 ? -11.779 0.831 9.468 1.00 97.62 95 TRP A C 1
ATOM 759 O O . TRP A 1 95 ? -11.603 1.946 9.953 1.00 97.62 95 TRP A O 1
ATOM 769 N N . GLN A 1 96 ? -12.853 0.091 9.761 1.00 96.62 96 GLN A N 1
ATOM 770 C CA . GLN A 1 96 ? -13.943 0.563 10.627 1.00 96.62 96 GLN A CA 1
ATOM 771 C C . GLN A 1 96 ? -13.445 0.997 12.014 1.00 96.62 96 GLN A C 1
ATOM 773 O O . GLN A 1 96 ? -13.851 2.040 12.528 1.00 96.62 96 GLN A O 1
ATOM 778 N N . ALA A 1 97 ? -12.528 0.232 12.612 1.00 97.25 97 ALA A N 1
ATOM 779 C CA . ALA A 1 97 ? -11.949 0.586 13.903 1.00 97.25 97 ALA A CA 1
ATOM 780 C C . ALA A 1 97 ? -11.078 1.852 13.832 1.00 97.25 97 ALA A C 1
ATOM 782 O O . ALA A 1 97 ? -11.176 2.711 14.707 1.00 97.25 97 ALA A O 1
ATOM 783 N N . LEU A 1 98 ? -10.265 2.012 12.780 1.00 97.38 98 LEU A N 1
ATOM 784 C CA . LEU A 1 98 ? -9.478 3.234 12.575 1.00 97.38 98 LEU A CA 1
ATOM 785 C C . LEU A 1 98 ? -10.361 4.470 12.407 1.00 97.38 98 LEU A C 1
ATOM 787 O O . LEU A 1 98 ? -10.040 5.516 12.973 1.00 97.38 98 LEU A O 1
ATOM 791 N N . GLN A 1 99 ? -11.474 4.351 11.678 1.00 97.12 99 GLN A N 1
ATOM 792 C CA . GLN A 1 99 ? -12.442 5.438 11.530 1.00 97.12 99 GLN A CA 1
ATOM 793 C C . GLN A 1 99 ? -13.000 5.862 12.894 1.00 97.12 99 GLN A C 1
ATOM 795 O O . GLN A 1 99 ? -12.881 7.032 13.255 1.00 97.12 99 GLN A O 1
ATOM 800 N N . GLY A 1 100 ? -13.512 4.912 13.686 1.00 96.44 100 GLY A N 1
ATOM 801 C CA . GLY A 1 100 ? -14.067 5.205 15.012 1.00 96.44 100 GLY A CA 1
ATOM 802 C C . GLY A 1 100 ? -13.046 5.834 15.968 1.00 96.44 100 GLY A C 1
ATOM 803 O O . GLY A 1 100 ? -13.329 6.843 16.612 1.00 96.44 100 GLY A O 1
ATOM 804 N N . LEU A 1 101 ? -11.815 5.311 16.016 1.00 97.00 101 LEU A N 1
ATOM 805 C CA . LEU A 1 101 ? -10.754 5.878 16.861 1.00 97.00 101 LEU A CA 1
ATOM 806 C C . LEU A 1 101 ? -10.348 7.294 16.422 1.00 97.00 101 LEU A C 1
ATOM 808 O O . LEU A 1 101 ? -10.061 8.153 17.260 1.00 97.00 101 LEU A O 1
ATOM 812 N N . ALA A 1 102 ? -10.337 7.572 15.117 1.00 96.25 102 ALA A N 1
ATOM 813 C CA . ALA A 1 102 ? -9.966 8.884 14.594 1.00 96.25 102 ALA A CA 1
ATOM 814 C C . ALA A 1 102 ? -10.980 9.989 14.945 1.00 96.25 102 ALA A C 1
ATOM 816 O O . ALA A 1 102 ? -10.589 11.158 15.087 1.00 96.25 102 ALA A O 1
ATOM 817 N N . GLU A 1 103 ? -12.258 9.637 15.117 1.00 95.56 103 GLU A N 1
ATOM 818 C CA . GLU A 1 103 ? -13.318 10.55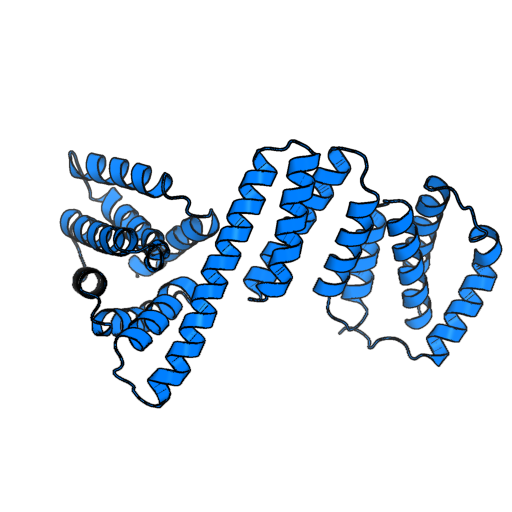6 15.556 1.00 95.56 103 GLU A CA 1
ATOM 819 C C . GLU A 1 103 ? -13.114 11.026 16.998 1.00 95.56 103 GLU A C 1
ATOM 821 O O . GLU A 1 103 ? -13.385 12.188 17.328 1.00 95.56 103 GLU A O 1
ATOM 826 N N . VAL A 1 104 ? -12.583 10.157 17.859 1.00 94.25 104 VAL A N 1
ATOM 827 C CA . VAL A 1 104 ? -12.369 10.436 19.286 1.00 94.25 104 VAL A CA 1
ATOM 828 C C . VAL A 1 104 ? -10.940 10.854 19.625 1.00 94.25 104 VAL A C 1
ATOM 830 O O . VAL A 1 104 ? -10.719 11.392 20.703 1.00 94.25 104 VAL A O 1
ATOM 833 N N . ALA A 1 105 ? -9.978 10.728 18.707 1.00 94.25 105 ALA A N 1
ATOM 834 C CA . ALA A 1 105 ? -8.601 11.170 18.928 1.00 94.25 105 ALA A CA 1
ATOM 835 C C . ALA A 1 105 ? -8.515 12.681 19.232 1.00 94.25 105 ALA A C 1
ATOM 837 O O . ALA A 1 105 ? -8.994 13.530 18.463 1.00 94.25 105 ALA A O 1
ATOM 838 N N . ARG A 1 106 ? -7.879 13.040 20.355 1.00 92.06 106 ARG A N 1
ATOM 839 C CA . ARG A 1 106 ? -7.738 14.435 20.825 1.00 92.06 106 ARG A CA 1
ATOM 840 C C . ARG A 1 106 ? -6.288 14.880 20.945 1.00 92.06 106 ARG A C 1
ATOM 842 O O . ARG A 1 106 ? -6.005 16.050 20.670 1.00 92.06 106 ARG A O 1
ATOM 849 N N . THR A 1 107 ? -5.364 13.984 21.272 1.00 93.75 107 THR A N 1
ATOM 850 C CA . THR A 1 107 ? -3.946 14.334 21.434 1.00 93.75 107 THR A CA 1
ATOM 851 C C . THR A 1 107 ? -3.174 14.206 20.123 1.00 93.75 107 THR A C 1
ATOM 853 O O . THR A 1 107 ? -3.620 13.575 19.163 1.00 93.75 107 THR A O 1
ATOM 856 N N . THR A 1 108 ? -2.012 14.856 20.051 1.00 96.56 108 THR A N 1
ATOM 857 C CA . THR A 1 108 ? -1.103 14.706 18.905 1.00 96.56 108 THR A CA 1
ATOM 858 C C . THR A 1 108 ? -0.587 13.277 18.809 1.00 96.56 108 THR A C 1
ATOM 860 O O . THR A 1 108 ? -0.588 12.721 17.720 1.00 96.56 108 THR A O 1
ATOM 863 N N . GLU A 1 109 ? -0.239 12.668 19.938 1.00 94.50 109 GLU A N 1
ATOM 864 C CA . GLU A 1 109 ? 0.233 11.285 20.015 1.00 94.50 109 GLU A CA 1
ATOM 865 C C . GLU A 1 109 ? -0.790 10.288 19.458 1.00 94.50 109 GLU A C 1
ATOM 867 O O . GLU A 1 109 ? -0.469 9.557 18.526 1.00 94.50 109 GLU A O 1
ATOM 872 N N . GLN A 1 110 ? -2.054 10.365 19.895 1.00 93.69 110 GLN A N 1
ATOM 873 C CA . GLN A 1 110 ? -3.140 9.528 19.363 1.00 93.69 110 GLN A CA 1
ATOM 874 C C . GLN A 1 110 ? -3.304 9.693 17.849 1.00 93.69 110 GLN A C 1
ATOM 876 O O . GLN A 1 110 ? -3.486 8.724 17.119 1.00 93.69 110 GLN A O 1
ATOM 881 N N . ARG A 1 111 ? -3.237 10.934 17.348 1.00 96.94 111 ARG A N 1
ATOM 882 C CA . ARG A 1 111 ? -3.345 11.188 15.906 1.00 96.94 111 ARG A CA 1
ATOM 883 C C . ARG A 1 111 ? -2.191 10.565 15.127 1.00 96.94 111 ARG A C 1
ATOM 885 O O . ARG A 1 111 ? -2.433 10.039 14.048 1.00 96.94 111 ARG A O 1
ATOM 892 N N . LEU A 1 112 ? -0.964 10.647 15.640 1.00 97.12 112 LEU A N 1
ATOM 893 C CA . LEU A 1 112 ? 0.211 10.071 14.982 1.00 97.12 112 LEU A CA 1
ATOM 894 C C . LEU A 1 112 ? 0.176 8.543 15.003 1.00 97.12 112 LEU A C 1
ATOM 896 O O . LEU A 1 112 ? 0.460 7.922 13.984 1.00 97.12 112 LEU A O 1
ATOM 900 N N . GLU A 1 113 ? -0.244 7.945 16.116 1.00 95.81 113 GLU A N 1
ATOM 901 C CA . GLU A 1 113 ? -0.423 6.498 16.221 1.00 95.81 113 GLU A CA 1
ATOM 902 C C . GLU A 1 113 ? -1.443 5.985 15.188 1.00 95.81 113 GLU A C 1
ATOM 904 O O . GLU A 1 113 ? -1.172 5.054 14.429 1.00 95.81 113 GLU A O 1
ATOM 909 N N . LEU A 1 114 ? -2.603 6.641 15.093 1.00 97.00 114 LEU A N 1
ATOM 910 C CA . LEU A 1 114 ? -3.637 6.284 14.121 1.00 97.00 114 LEU A CA 1
ATOM 911 C C . LEU A 1 114 ? -3.209 6.564 12.675 1.00 97.00 114 LEU A C 1
ATOM 913 O O . LEU A 1 114 ? -3.546 5.783 11.786 1.00 97.00 114 LEU A O 1
ATOM 917 N N . ALA A 1 115 ? -2.441 7.630 12.429 1.00 97.75 115 ALA A N 1
ATOM 918 C CA . ALA A 1 115 ? -1.878 7.899 11.109 1.00 97.75 115 ALA A CA 1
ATOM 919 C C . ALA A 1 115 ? -0.927 6.777 10.671 1.00 97.75 115 ALA A C 1
ATOM 921 O O . ALA A 1 115 ? -1.033 6.294 9.547 1.00 97.75 115 ALA A O 1
ATOM 922 N N . GLN A 1 116 ? -0.057 6.307 11.571 1.00 97.06 116 GLN A N 1
ATOM 923 C CA . GLN A 1 116 ? 0.838 5.181 11.300 1.00 97.06 116 GLN A CA 1
ATOM 924 C C . GLN A 1 116 ? 0.058 3.909 10.975 1.00 97.06 116 GLN A C 1
ATOM 926 O O . GLN A 1 116 ? 0.364 3.229 9.999 1.00 97.06 116 GLN A O 1
ATOM 931 N N . ARG A 1 117 ? -0.981 3.600 11.757 1.00 96.06 117 ARG A N 1
ATOM 932 C CA . ARG A 1 117 ? -1.830 2.427 11.511 1.00 96.06 117 ARG A CA 1
ATOM 933 C C . ARG A 1 117 ? -2.593 2.530 10.183 1.00 96.06 117 ARG A C 1
ATOM 935 O O . ARG A 1 117 ? -2.742 1.518 9.504 1.00 96.06 117 ARG A O 1
ATOM 942 N N . GLY A 1 118 ? -3.036 3.729 9.798 1.00 97.62 118 GLY A N 1
ATOM 943 C CA . GLY A 1 118 ? -3.650 3.993 8.492 1.00 97.62 118 GLY A CA 1
ATOM 944 C C . GLY A 1 118 ? -2.692 3.754 7.323 1.00 97.62 118 GLY A C 1
ATOM 945 O O . GLY A 1 118 ? -3.075 3.113 6.349 1.00 97.62 118 GLY A O 1
ATOM 946 N N . LEU A 1 119 ? -1.432 4.184 7.447 1.00 97.19 119 LEU A N 1
ATOM 947 C CA . LEU A 1 119 ? -0.398 3.923 6.438 1.00 97.19 119 LEU A CA 1
ATOM 948 C C . LEU A 1 119 ? -0.099 2.430 6.302 1.00 97.19 119 LEU A C 1
ATOM 950 O O . LEU A 1 119 ? -0.124 1.916 5.192 1.00 97.19 119 LEU A O 1
ATOM 954 N N . VAL A 1 120 ? 0.076 1.718 7.421 1.00 96.00 120 VAL A N 1
ATOM 955 C CA . VAL A 1 120 ? 0.291 0.258 7.410 1.00 96.00 120 VAL A CA 1
ATOM 956 C C . VAL A 1 120 ? -0.877 -0.468 6.734 1.00 96.00 120 VAL A C 1
ATOM 958 O O . VAL A 1 120 ? -0.660 -1.330 5.891 1.00 96.00 120 VAL A O 1
ATOM 961 N N . LEU A 1 121 ? -2.121 -0.095 7.055 1.00 97.06 121 LEU A N 1
ATOM 962 C CA . LEU A 1 121 ? -3.301 -0.685 6.419 1.00 97.06 121 LEU A CA 1
ATOM 963 C C . LEU A 1 121 ? -3.338 -0.411 4.907 1.00 97.06 121 LEU A C 1
ATOM 965 O O . LEU A 1 121 ? -3.615 -1.317 4.124 1.00 97.06 121 LEU A O 1
ATOM 969 N N . SER A 1 122 ? -3.061 0.831 4.503 1.00 97.50 122 SER A N 1
ATOM 970 C CA . SER A 1 122 ? -2.983 1.212 3.092 1.00 97.50 122 SER A CA 1
ATOM 971 C C . SER A 1 122 ? -1.918 0.40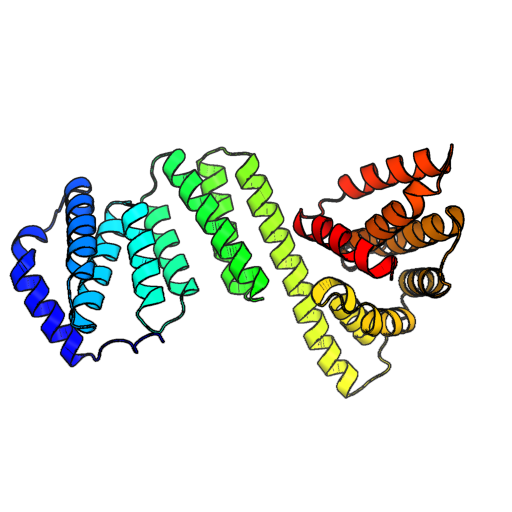2 2.357 1.00 97.50 122 SER A C 1
ATOM 973 O O . SER A 1 122 ? -2.142 -0.040 1.235 1.00 97.50 122 SER A O 1
ATOM 975 N N . ASP A 1 123 ? -0.767 0.199 2.989 1.00 94.00 123 ASP A N 1
ATOM 976 C CA . ASP A 1 123 ? 0.363 -0.507 2.409 1.00 94.00 123 ASP A CA 1
ATOM 977 C C . ASP A 1 123 ? 0.052 -1.984 2.149 1.00 94.00 123 ASP A C 1
ATOM 979 O O . ASP A 1 123 ? 0.268 -2.461 1.035 1.00 94.00 123 ASP A O 1
ATOM 983 N N . GLU A 1 124 ? -0.545 -2.675 3.119 1.00 94.81 124 GLU A N 1
ATOM 984 C CA . GLU A 1 124 ? -0.994 -4.062 2.947 1.00 94.81 124 GLU A CA 1
ATOM 985 C C . GLU A 1 124 ? -2.080 -4.186 1.857 1.00 94.81 124 GLU A C 1
ATOM 987 O O . GLU A 1 124 ? -2.102 -5.145 1.083 1.00 94.81 124 GLU A O 1
ATOM 992 N N . LEU A 1 125 ? -2.986 -3.207 1.752 1.00 96.44 125 LEU A N 1
ATOM 993 C CA . LEU A 1 125 ? -4.031 -3.198 0.722 1.00 96.44 125 LEU A CA 1
ATOM 994 C C . LEU A 1 125 ? -3.467 -2.956 -0.685 1.00 96.44 125 LEU A C 1
ATOM 996 O O . LEU A 1 125 ? -3.964 -3.552 -1.642 1.00 96.44 125 LEU A O 1
ATOM 1000 N N . ILE A 1 126 ? -2.415 -2.143 -0.819 1.00 92.81 126 ILE A N 1
ATOM 1001 C CA . ILE A 1 126 ? -1.683 -1.957 -2.082 1.00 92.81 126 ILE A CA 1
ATOM 1002 C C . ILE A 1 126 ? -1.039 -3.273 -2.528 1.00 92.81 126 ILE A C 1
ATOM 1004 O O . ILE A 1 126 ? -1.162 -3.635 -3.697 1.00 92.81 126 ILE A O 1
ATOM 1008 N N . GLU A 1 127 ? -0.413 -4.020 -1.614 1.00 89.62 127 GLU A N 1
ATOM 1009 C CA . GLU A 1 127 ? 0.184 -5.334 -1.914 1.00 89.62 127 GLU A CA 1
ATOM 1010 C C . GLU A 1 127 ? -0.863 -6.350 -2.389 1.00 89.62 127 GLU A C 1
ATOM 1012 O O . GLU A 1 127 ? -0.619 -7.138 -3.305 1.00 89.62 127 GLU A O 1
ATOM 1017 N N . LEU A 1 128 ? -2.070 -6.286 -1.825 1.00 92.44 128 LEU A N 1
ATOM 1018 C CA . LEU A 1 128 ? -3.218 -7.079 -2.265 1.00 92.44 128 LEU A CA 1
ATOM 1019 C C . LEU A 1 128 ? -3.917 -6.519 -3.514 1.00 92.44 128 LEU A C 1
ATOM 1021 O O . LEU A 1 128 ? -4.908 -7.098 -3.962 1.00 92.44 128 LEU A O 1
ATOM 1025 N N . ARG A 1 129 ? -3.416 -5.414 -4.082 1.00 91.88 129 ARG A N 1
ATOM 1026 C CA . ARG A 1 129 ? -3.981 -4.693 -5.236 1.00 91.88 129 ARG A CA 1
ATOM 1027 C C . ARG A 1 129 ? -5.425 -4.222 -5.025 1.00 91.88 129 ARG A C 1
ATOM 1029 O O . ARG A 1 129 ? -6.193 -4.067 -5.970 1.00 91.88 129 ARG A O 1
ATOM 1036 N N . ARG A 1 130 ? -5.800 -3.965 -3.770 1.00 95.31 130 ARG A N 1
ATOM 1037 C CA . ARG A 1 130 ? -7.090 -3.394 -3.353 1.00 95.31 130 ARG A CA 1
ATOM 1038 C C . ARG A 1 130 ? -6.982 -1.869 -3.259 1.00 95.31 130 ARG A C 1
ATOM 1040 O O . ARG A 1 130 ? -7.139 -1.284 -2.191 1.00 95.31 130 ARG A O 1
ATOM 1047 N N . TYR A 1 131 ? -6.670 -1.222 -4.379 1.00 95.12 131 TYR A N 1
ATOM 1048 C CA . TYR A 1 131 ? -6.334 0.209 -4.434 1.00 95.12 131 TYR A CA 1
ATOM 1049 C C . TYR A 1 131 ? -7.458 1.128 -3.934 1.00 95.12 131 TYR A C 1
ATOM 1051 O O . TYR A 1 131 ? -7.192 2.100 -3.226 1.00 95.12 131 TYR A O 1
ATOM 1059 N N . ASP A 1 132 ? -8.709 0.791 -4.255 1.00 96.19 132 ASP A N 1
ATOM 1060 C CA . ASP A 1 132 ? -9.883 1.545 -3.802 1.00 96.19 132 ASP A CA 1
ATOM 1061 C C . ASP A 1 132 ? -10.075 1.476 -2.284 1.00 96.19 132 ASP A C 1
ATOM 1063 O O . ASP A 1 132 ? -10.462 2.467 -1.670 1.00 96.19 132 ASP A O 1
ATOM 1067 N N . ASP A 1 133 ? -9.725 0.346 -1.666 1.00 96.56 133 ASP A N 1
ATOM 1068 C CA . ASP A 1 133 ? -9.787 0.179 -0.213 1.00 96.56 133 ASP A CA 1
ATOM 1069 C C . ASP A 1 133 ? -8.574 0.815 0.489 1.00 96.56 133 ASP A C 1
ATOM 1071 O O . ASP A 1 133 ? -8.678 1.257 1.634 1.00 96.56 133 ASP A O 1
ATOM 1075 N N . ALA A 1 134 ? -7.416 0.877 -0.180 1.00 97.69 134 ALA A N 1
ATOM 1076 C CA . ALA A 1 134 ? -6.191 1.467 0.363 1.00 97.69 134 ALA A CA 1
ATOM 1077 C C . ALA A 1 134 ? -6.296 2.992 0.521 1.00 97.69 134 ALA A C 1
ATOM 1079 O O . ALA A 1 134 ? -5.862 3.557 1.530 1.00 97.69 134 ALA A O 1
ATOM 1080 N N . ARG A 1 135 ? -6.899 3.669 -0.467 1.00 98.19 135 ARG A N 1
ATOM 1081 C CA . ARG A 1 135 ? -6.962 5.139 -0.538 1.00 98.19 135 ARG A CA 1
ATOM 1082 C C . ARG A 1 135 ? -7.560 5.793 0.711 1.00 98.19 135 ARG A C 1
ATOM 1084 O O . ARG A 1 135 ? -6.891 6.670 1.262 1.00 98.19 135 ARG A O 1
ATOM 1091 N N . PRO A 1 136 ? -8.738 5.381 1.217 1.00 98.38 136 PRO A N 1
ATOM 1092 C CA . PRO A 1 136 ? -9.308 5.974 2.424 1.00 98.38 136 PRO A CA 1
ATOM 1093 C C . PRO A 1 136 ? -8.370 5.907 3.639 1.00 98.38 136 PRO A C 1
ATOM 1095 O O . PRO A 1 136 ? -8.307 6.855 4.425 1.00 98.38 136 PRO A O 1
ATOM 1098 N N . ALA A 1 137 ? -7.594 4.827 3.780 1.00 98.12 137 ALA A N 1
ATOM 1099 C CA . ALA A 1 137 ? -6.644 4.665 4.878 1.00 98.12 137 ALA A CA 1
ATOM 1100 C C . ALA A 1 137 ? -5.464 5.652 4.785 1.00 98.12 137 ALA A C 1
ATOM 1102 O O . ALA A 1 137 ? -5.104 6.279 5.788 1.00 98.12 137 ALA A O 1
ATOM 1103 N N . ALA A 1 138 ? -4.918 5.867 3.585 1.00 98.06 138 ALA A N 1
ATOM 1104 C CA . ALA A 1 138 ? -3.883 6.875 3.350 1.00 98.06 138 ALA A CA 1
ATOM 1105 C C . ALA A 1 138 ? -4.415 8.317 3.500 1.00 98.06 138 ALA A C 1
ATOM 1107 O O . ALA A 1 138 ? -3.747 9.173 4.087 1.00 98.06 138 ALA A O 1
ATOM 1108 N N . GLU A 1 139 ? -5.640 8.599 3.048 1.00 98.56 139 GLU A N 1
ATOM 1109 C CA . GLU A 1 139 ? -6.292 9.905 3.230 1.00 98.56 139 GLU A CA 1
A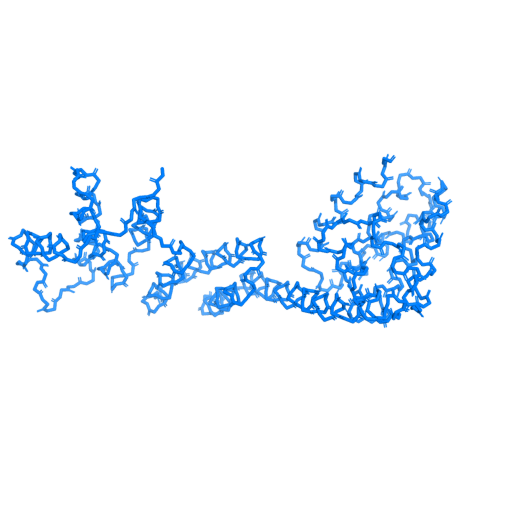TOM 1110 C C . GLU A 1 139 ? -6.537 10.225 4.709 1.00 98.56 139 GLU A C 1
ATOM 1112 O O . GLU A 1 139 ? -6.293 11.354 5.158 1.00 98.56 139 GLU A O 1
ATOM 1117 N N . LEU A 1 140 ? -6.956 9.226 5.494 1.00 98.38 140 LEU A N 1
ATOM 1118 C CA . LEU A 1 140 ? -7.086 9.351 6.941 1.00 98.38 140 LEU A CA 1
ATOM 1119 C C . LEU A 1 140 ? -5.737 9.692 7.582 1.00 98.38 140 LEU A C 1
ATOM 1121 O O . LEU A 1 140 ? -5.655 10.636 8.373 1.00 98.38 140 LEU A O 1
ATOM 1125 N N . ALA A 1 141 ? -4.671 8.979 7.210 1.00 98.25 141 ALA A N 1
ATOM 1126 C CA . ALA A 1 141 ? -3.327 9.253 7.706 1.00 98.25 141 ALA A CA 1
ATOM 1127 C C . ALA A 1 141 ? -2.854 10.673 7.358 1.00 98.25 141 ALA A C 1
ATOM 1129 O O . ALA A 1 141 ? -2.327 11.379 8.224 1.00 98.25 141 ALA A O 1
ATOM 1130 N N . LEU A 1 142 ? -3.116 11.145 6.134 1.00 98.50 142 LEU A N 1
ATOM 1131 C CA . LEU A 1 142 ? -2.808 12.513 5.716 1.00 98.50 142 LEU A CA 1
ATOM 1132 C C . LEU A 1 142 ? -3.571 13.546 6.557 1.00 98.50 142 LEU A C 1
ATOM 1134 O O . LEU A 1 142 ? -2.988 14.532 7.020 1.00 98.50 142 LEU A O 1
ATOM 1138 N N . SER A 1 143 ? -4.868 13.325 6.778 1.00 98.38 143 SER A N 1
ATOM 1139 C CA . SER A 1 143 ? -5.720 14.185 7.608 1.00 98.38 143 SER A CA 1
ATOM 1140 C C . SER A 1 143 ? -5.216 14.264 9.053 1.00 98.38 143 SER A C 1
ATOM 1142 O O . SER A 1 143 ? -5.036 15.356 9.607 1.00 98.38 143 SER A O 1
ATOM 1144 N N . LEU A 1 144 ? -4.911 13.116 9.661 1.00 98.12 144 LEU A N 1
ATOM 1145 C CA . LEU A 1 144 ? -4.385 13.032 11.021 1.00 98.12 144 LEU A CA 1
ATOM 1146 C C . LEU A 1 144 ? -2.994 13.668 11.137 1.00 98.12 144 LEU A C 1
ATOM 1148 O O . LEU A 1 144 ? -2.762 14.438 12.070 1.00 98.12 144 LEU A O 1
ATOM 1152 N N . GLY A 1 145 ? -2.112 13.446 10.158 1.00 97.81 145 GLY A N 1
ATOM 1153 C CA . GLY A 1 145 ? -0.793 14.075 10.072 1.00 97.81 145 GLY A CA 1
ATOM 1154 C C . GLY A 1 145 ? -0.866 15.603 9.980 1.00 97.81 145 GLY A C 1
ATOM 1155 O O . GLY A 1 145 ? -0.113 16.299 10.665 1.00 97.81 145 GLY A O 1
ATOM 1156 N N . ARG A 1 146 ? -1.826 16.148 9.216 1.00 98.19 146 ARG A N 1
ATOM 1157 C CA . ARG A 1 146 ? -2.111 17.598 9.175 1.00 98.19 146 ARG A CA 1
ATOM 1158 C C . ARG A 1 146 ? -2.574 18.121 10.533 1.00 98.19 146 ARG A C 1
ATOM 1160 O O . ARG A 1 146 ? -2.019 19.098 11.033 1.00 98.19 146 ARG A O 1
ATOM 1167 N N . ARG A 1 147 ? -3.547 17.454 11.165 1.00 97.50 147 ARG A N 1
ATOM 1168 C CA . ARG A 1 147 ? -4.074 17.824 12.496 1.00 97.50 147 ARG A CA 1
ATOM 1169 C C . ARG A 1 147 ? -3.005 17.733 13.592 1.00 97.50 147 ARG A C 1
ATOM 1171 O O . ARG A 1 147 ? -3.028 18.511 14.540 1.00 97.50 147 ARG A O 1
ATOM 1178 N N . ALA A 1 148 ? -2.065 16.802 13.459 1.00 97.50 148 ALA A N 1
ATOM 1179 C CA . ALA A 1 148 ? -0.906 16.637 14.332 1.00 97.50 148 ALA A CA 1
ATOM 1180 C C . ALA A 1 148 ? 0.266 17.580 13.997 1.00 97.50 148 ALA A C 1
ATOM 1182 O O . ALA A 1 148 ? 1.239 17.610 14.744 1.00 97.50 148 ALA A O 1
ATOM 1183 N N . ARG A 1 149 ? 0.185 18.348 12.898 1.00 97.50 149 ARG A N 1
ATOM 1184 C CA . ARG A 1 149 ? 1.266 19.198 12.361 1.00 97.50 149 ARG A CA 1
ATOM 1185 C C . ARG A 1 149 ? 2.571 18.439 12.093 1.00 97.50 149 ARG A C 1
ATOM 1187 O O . ARG A 1 149 ? 3.654 19.005 12.192 1.00 97.50 149 ARG A O 1
ATOM 1194 N N . SER A 1 150 ? 2.472 17.167 11.714 1.00 97.56 150 SER A N 1
ATOM 1195 C CA . SER A 1 150 ? 3.637 16.350 11.379 1.00 97.56 150 SER A CA 1
ATOM 1196 C C . SER A 1 150 ? 3.929 16.415 9.886 1.00 97.56 150 SER A C 1
ATOM 1198 O O . SER A 1 150 ? 3.162 15.904 9.072 1.00 97.56 150 SER A O 1
ATOM 1200 N N . GLY A 1 151 ? 5.029 17.077 9.525 1.00 96.69 151 GLY A N 1
ATOM 1201 C CA . GLY A 1 151 ? 5.539 17.112 8.152 1.00 96.69 151 GLY A CA 1
ATOM 1202 C C . GLY A 1 151 ? 5.863 15.717 7.598 1.00 96.69 151 GLY A C 1
ATOM 1203 O O . GLY A 1 151 ? 5.352 15.392 6.528 1.00 96.69 151 GLY A O 1
ATOM 1204 N N . PRO A 1 152 ? 6.619 14.867 8.325 1.00 93.69 152 PRO A N 1
ATOM 1205 C CA . PRO A 1 152 ? 6.966 13.521 7.861 1.00 93.69 152 PRO A CA 1
ATOM 1206 C C . PRO A 1 152 ? 5.751 12.657 7.498 1.00 93.69 152 PRO A C 1
ATOM 1208 O O . PRO A 1 152 ? 5.694 12.129 6.393 1.00 93.69 152 PRO A O 1
ATOM 1211 N N . PHE A 1 153 ? 4.729 12.595 8.360 1.00 93.00 153 PHE A N 1
ATOM 1212 C CA . PHE A 1 153 ? 3.509 11.823 8.074 1.00 93.00 153 PHE A CA 1
ATOM 1213 C C . PHE A 1 153 ? 2.714 12.382 6.890 1.00 93.00 153 PHE A C 1
ATOM 1215 O O . PHE A 1 153 ? 2.102 11.626 6.141 1.00 93.00 153 PHE A O 1
ATOM 1222 N N . GLN A 1 154 ? 2.717 13.704 6.695 1.00 96.44 154 GLN A N 1
ATOM 1223 C CA . GLN A 1 154 ? 2.071 14.307 5.528 1.00 96.44 154 GLN A CA 1
ATOM 1224 C C . GLN A 1 154 ? 2.790 13.984 4.220 1.00 96.44 154 GLN A C 1
ATOM 1226 O O . GLN A 1 154 ? 2.130 13.911 3.188 1.00 96.44 154 GLN A O 1
ATOM 1231 N N . ILE A 1 155 ? 4.119 13.866 4.242 1.00 92.94 155 ILE A N 1
ATOM 1232 C CA . ILE A 1 155 ? 4.905 13.460 3.072 1.00 92.94 155 ILE A CA 1
ATOM 1233 C C . ILE A 1 155 ? 4.613 11.992 2.781 1.00 92.94 155 ILE A C 1
ATOM 1235 O O . ILE A 1 155 ? 4.081 11.694 1.720 1.00 92.94 155 ILE A O 1
ATOM 1239 N N . GLN A 1 156 ? 4.799 11.117 3.772 1.00 93.19 156 GLN A N 1
ATOM 1240 C CA . GLN A 1 156 ? 4.579 9.682 3.608 1.00 93.19 156 GLN A CA 1
ATOM 1241 C C . GLN A 1 156 ? 3.167 9.361 3.098 1.00 93.19 156 GLN A C 1
ATOM 1243 O O . GLN A 1 156 ? 3.022 8.606 2.148 1.00 93.19 156 GLN A O 1
ATOM 1248 N N . ALA A 1 157 ? 2.124 9.984 3.655 1.00 96.38 157 ALA A N 1
ATOM 1249 C CA . ALA A 1 157 ? 0.758 9.748 3.191 1.00 96.38 157 ALA A CA 1
ATOM 1250 C C . ALA A 1 157 ? 0.494 10.260 1.765 1.00 96.38 157 ALA A C 1
ATOM 1252 O O . ALA A 1 157 ? -0.294 9.658 1.042 1.00 96.38 157 ALA A O 1
ATOM 1253 N N . ARG A 1 158 ? 1.135 11.357 1.339 1.00 94.88 158 ARG A N 1
ATOM 1254 C CA . ARG A 1 158 ? 1.037 11.830 -0.053 1.00 94.88 158 ARG A CA 1
ATOM 1255 C C . ARG A 1 158 ? 1.762 10.891 -1.009 1.00 94.88 158 ARG A C 1
ATOM 1257 O O . ARG A 1 158 ? 1.217 10.613 -2.070 1.00 94.88 158 ARG A O 1
ATOM 1264 N N . ASP A 1 159 ? 2.930 10.392 -0.617 1.00 91.31 159 ASP A N 1
ATOM 1265 C CA . ASP A 1 159 ? 3.690 9.424 -1.408 1.00 91.31 159 ASP A CA 1
ATOM 1266 C C . ASP A 1 159 ? 2.890 8.123 -1.567 1.00 91.31 159 ASP A C 1
ATOM 1268 O O . ASP A 1 159 ? 2.732 7.634 -2.681 1.00 91.31 159 ASP A O 1
ATOM 1272 N N . THR A 1 160 ? 2.272 7.623 -0.487 1.00 93.62 160 THR A N 1
ATOM 1273 C CA . THR A 1 160 ? 1.371 6.461 -0.542 1.00 93.62 160 THR A CA 1
ATOM 1274 C C . THR A 1 160 ? 0.159 6.709 -1.448 1.00 93.62 160 THR A C 1
ATOM 1276 O O . THR A 1 160 ? -0.240 5.816 -2.189 1.00 93.62 160 THR A O 1
ATOM 1279 N N . LEU A 1 161 ? -0.438 7.907 -1.435 1.00 95.50 161 LEU A N 1
ATOM 1280 C CA . LEU A 1 161 ? -1.546 8.236 -2.343 1.00 95.50 161 LEU A CA 1
ATOM 1281 C C . LEU A 1 161 ? -1.101 8.265 -3.809 1.00 95.50 161 LEU A C 1
ATOM 1283 O O . LEU A 1 161 ? -1.804 7.728 -4.661 1.00 95.50 161 LEU A O 1
ATOM 1287 N N . ALA A 1 162 ? 0.069 8.843 -4.090 1.00 90.00 162 ALA A N 1
ATOM 1288 C CA . ALA A 1 162 ? 0.650 8.846 -5.428 1.00 90.00 162 ALA A CA 1
ATOM 1289 C C . ALA A 1 162 ? 0.954 7.421 -5.918 1.00 90.00 162 ALA A C 1
ATOM 1291 O O . ALA A 1 162 ? 0.688 7.107 -7.077 1.00 90.00 162 ALA A O 1
ATOM 1292 N N . ASP A 1 163 ? 1.436 6.543 -5.031 1.00 87.81 163 ASP A N 1
ATOM 1293 C CA . ASP A 1 163 ? 1.596 5.118 -5.327 1.00 87.81 163 ASP A CA 1
ATOM 1294 C C . ASP A 1 163 ? 0.264 4.476 -5.713 1.00 87.81 163 ASP A C 1
ATOM 1296 O O . ASP A 1 163 ? 0.184 3.804 -6.738 1.00 87.81 163 ASP A O 1
ATOM 1300 N N . ILE A 1 164 ? -0.793 4.690 -4.924 1.00 93.25 164 ILE A N 1
ATOM 1301 C CA . ILE A 1 164 ? -2.117 4.121 -5.208 1.00 93.25 164 ILE A CA 1
ATOM 1302 C C . ILE A 1 164 ? -2.605 4.546 -6.592 1.00 93.25 164 ILE A C 1
ATOM 1304 O O . ILE A 1 164 ? -3.049 3.692 -7.358 1.00 93.25 164 ILE A O 1
ATOM 1308 N N . ASP A 1 165 ? -2.512 5.838 -6.918 1.00 91.62 165 ASP A N 1
ATOM 1309 C CA . ASP A 1 165 ? -2.894 6.353 -8.237 1.00 91.62 165 ASP A CA 1
ATOM 1310 C C . ASP A 1 165 ? -2.081 5.693 -9.355 1.00 91.62 165 ASP A C 1
ATOM 1312 O O . ASP A 1 165 ? -2.650 5.197 -10.328 1.00 91.62 165 ASP A O 1
ATOM 1316 N N . HIS A 1 166 ? -0.762 5.613 -9.183 1.00 87.19 166 HIS A N 1
ATOM 1317 C CA . HIS A 1 166 ? 0.137 5.025 -10.168 1.00 87.19 166 HIS A CA 1
ATOM 1318 C C . HIS A 1 166 ? -0.157 3.541 -10.434 1.00 87.19 166 HIS A C 1
ATOM 1320 O O . HIS A 1 166 ? -0.276 3.119 -11.586 1.00 87.19 166 HIS A O 1
ATOM 1326 N N . TRP A 1 167 ? -0.283 2.734 -9.378 1.00 88.31 167 TRP A N 1
ATOM 1327 C CA . TRP A 1 167 ? -0.530 1.298 -9.514 1.00 88.31 167 TRP A CA 1
ATOM 1328 C C . TRP A 1 167 ? -1.927 1.008 -10.061 1.00 88.31 167 TRP A C 1
ATOM 1330 O O . TRP A 1 167 ? -2.082 0.117 -10.900 1.00 88.31 167 TRP A O 1
ATOM 1340 N N . LYS A 1 168 ? -2.929 1.787 -9.639 1.00 93.06 168 LYS A N 1
ATOM 1341 C CA . LYS A 1 168 ? -4.294 1.665 -10.148 1.00 93.06 168 LYS A CA 1
ATOM 1342 C C . LYS A 1 168 ? -4.368 1.997 -11.639 1.00 93.06 168 LYS A C 1
ATOM 1344 O O . LYS A 1 168 ? -4.934 1.205 -12.389 1.00 93.06 168 LYS A O 1
ATOM 1349 N N . GLU A 1 169 ? -3.739 3.089 -12.083 1.00 92.19 169 GLU A N 1
ATOM 1350 C CA . GLU A 1 169 ? -3.659 3.445 -13.509 1.00 92.19 169 GLU A CA 1
ATOM 1351 C C . GLU A 1 169 ? -3.058 2.297 -14.334 1.00 92.19 169 GLU A C 1
ATOM 1353 O O . GLU A 1 169 ? -3.607 1.915 -15.368 1.00 92.19 169 GLU A O 1
ATOM 1358 N N . LEU A 1 170 ? -1.944 1.713 -13.875 1.00 92.00 170 LEU A N 1
ATOM 1359 C CA . LEU A 1 170 ? -1.284 0.608 -14.574 1.00 92.00 170 LEU A CA 1
ATOM 1360 C C . LEU A 1 170 ? -2.184 -0.633 -14.689 1.00 92.00 170 LEU A C 1
ATOM 1362 O O . LEU A 1 170 ? -2.213 -1.262 -15.749 1.00 92.00 170 LEU A O 1
ATOM 1366 N N . GLU A 1 171 ? -2.911 -0.994 -13.630 1.00 93.38 171 GLU A N 1
ATOM 1367 C CA . GLU A 1 171 ? -3.815 -2.155 -13.615 1.00 93.38 171 GLU A CA 1
ATOM 1368 C C . GLU A 1 171 ? -5.043 -1.926 -14.522 1.00 93.38 171 GLU A C 1
ATOM 1370 O O . GLU A 1 171 ? -5.406 -2.806 -15.313 1.00 93.38 171 GLU A O 1
ATOM 1375 N N . GLU A 1 172 ? -5.645 -0.734 -14.484 1.00 95.25 172 GLU A N 1
ATOM 1376 C CA . GLU A 1 172 ? -6.776 -0.356 -15.342 1.00 95.25 172 GLU A CA 1
ATOM 1377 C C . GLU A 1 172 ? -6.371 -0.311 -16.821 1.00 95.25 172 GLU A C 1
ATOM 1379 O O . GLU A 1 172 ? -7.022 -0.930 -17.671 1.00 95.25 172 GLU A O 1
ATOM 1384 N N . ALA A 1 173 ? -5.247 0.340 -17.131 1.00 95.50 173 ALA A N 1
ATOM 1385 C CA . ALA A 1 173 ? -4.722 0.417 -18.488 1.00 95.50 173 ALA A CA 1
ATOM 1386 C C . ALA A 1 173 ? -4.359 -0.970 -19.040 1.00 95.50 173 ALA A C 1
ATOM 1388 O O . ALA A 1 173 ? -4.624 -1.271 -20.205 1.00 95.50 173 ALA A O 1
ATOM 1389 N N . ASN A 1 174 ? -3.804 -1.854 -18.206 1.00 96.81 174 ASN A N 1
ATOM 1390 C CA . ASN A 1 174 ? -3.547 -3.243 -18.575 1.00 96.81 174 ASN A CA 1
ATOM 1391 C C . ASN A 1 174 ? -4.838 -4.031 -18.835 1.00 96.81 174 ASN A C 1
ATOM 1393 O O . ASN A 1 174 ? -4.892 -4.819 -19.777 1.00 96.81 174 ASN A O 1
ATOM 1397 N N . THR A 1 175 ? -5.877 -3.826 -18.028 1.00 97.31 175 THR A N 1
ATOM 1398 C CA . THR A 1 175 ? -7.175 -4.494 -18.214 1.00 97.31 175 THR A CA 1
ATOM 1399 C C . THR A 1 175 ? -7.811 -4.096 -19.548 1.00 97.31 175 THR A C 1
ATOM 1401 O O . THR A 1 175 ? -8.239 -4.960 -20.323 1.00 97.31 175 THR A O 1
ATOM 1404 N N . ALA A 1 176 ? -7.795 -2.799 -19.871 1.00 97.69 176 ALA A N 1
ATOM 1405 C CA . ALA A 1 176 ? -8.227 -2.300 -21.174 1.00 97.69 176 ALA A CA 1
ATOM 1406 C C . ALA A 1 176 ? -7.366 -2.875 -22.314 1.00 97.69 176 ALA A C 1
ATOM 1408 O O . ALA A 1 176 ? -7.899 -3.371 -23.308 1.00 97.69 176 ALA A O 1
ATOM 1409 N N . ALA A 1 177 ? -6.041 -2.899 -22.146 1.00 97.81 177 ALA A N 1
ATOM 1410 C CA . ALA A 1 177 ? -5.119 -3.451 -23.131 1.00 97.81 177 ALA A CA 1
ATOM 1411 C C . ALA A 1 177 ? -5.355 -4.940 -23.413 1.00 97.81 177 ALA A C 1
ATOM 1413 O O . ALA A 1 177 ? -5.362 -5.342 -24.572 1.00 97.81 177 ALA A O 1
ATOM 1414 N N . LEU A 1 178 ? -5.590 -5.760 -22.385 1.00 98.19 178 LEU A N 1
ATOM 1415 C CA . LEU A 1 178 ? -5.899 -7.184 -22.554 1.00 98.19 178 LEU A CA 1
ATOM 1416 C C . LEU A 1 178 ? -7.173 -7.394 -23.380 1.00 98.19 178 LEU A C 1
ATOM 1418 O O . LEU A 1 178 ? -7.210 -8.278 -24.234 1.00 98.19 178 LEU A O 1
ATOM 1422 N N . THR A 1 179 ? -8.184 -6.551 -23.164 1.00 98.12 179 THR A N 1
ATOM 1423 C CA . THR A 1 179 ? -9.425 -6.576 -23.950 1.00 98.12 179 THR A CA 1
ATOM 1424 C C . THR A 1 179 ? -9.154 -6.247 -25.419 1.00 98.12 179 THR A C 1
ATOM 1426 O O . THR A 1 179 ? -9.624 -6.956 -26.307 1.00 98.12 179 THR A O 1
ATOM 1429 N N . THR A 1 180 ? -8.349 -5.217 -25.692 1.00 98.19 180 THR A N 1
ATOM 1430 C CA . THR A 1 180 ? -7.978 -4.836 -27.063 1.00 98.19 180 THR A CA 1
ATOM 1431 C C . THR A 1 180 ? -7.137 -5.911 -27.749 1.00 98.19 180 THR A C 1
ATOM 1433 O O . THR A 1 180 ? -7.454 -6.303 -28.870 1.00 98.19 180 THR A O 1
ATOM 1436 N N . LEU A 1 181 ? -6.108 -6.439 -27.077 1.00 98.00 181 LEU A N 1
ATOM 1437 C CA . LEU A 1 181 ? -5.190 -7.444 -27.631 1.00 98.00 181 LEU A CA 1
ATOM 1438 C C . LEU A 1 181 ? -5.883 -8.768 -27.966 1.00 98.00 181 LEU A C 1
ATOM 1440 O O . LEU A 1 181 ? -5.417 -9.490 -28.844 1.00 98.00 181 LEU A O 1
ATOM 1444 N N . ALA A 1 182 ? -7.007 -9.079 -27.314 1.00 97.81 182 ALA A N 1
ATOM 1445 C CA . ALA A 1 182 ? -7.822 -10.242 -27.659 1.00 97.81 182 ALA A CA 1
ATOM 1446 C C . ALA A 1 182 ? -8.419 -10.157 -29.078 1.00 97.81 182 ALA A C 1
ATOM 1448 O O . ALA A 1 182 ? -8.703 -11.188 -29.683 1.00 97.81 182 ALA A O 1
ATOM 1449 N N . VAL A 1 183 ? -8.604 -8.944 -29.612 1.00 98.00 183 VAL A N 1
ATOM 1450 C CA . VAL A 1 183 ? -9.189 -8.695 -30.942 1.00 98.00 183 VAL A CA 1
ATOM 1451 C C . VAL A 1 183 ? -8.148 -8.162 -31.930 1.00 98.00 183 VAL A C 1
ATOM 1453 O O . VAL A 1 183 ? -8.214 -8.462 -33.119 1.00 98.00 183 VAL A O 1
ATOM 1456 N N . ARG A 1 184 ? -7.184 -7.371 -31.447 1.00 97.19 184 ARG A N 1
ATOM 1457 C CA . ARG A 1 184 ? -6.107 -6.742 -32.222 1.00 97.19 184 ARG A CA 1
ATOM 1458 C C . ARG A 1 184 ? -4.762 -7.008 -31.540 1.00 97.19 184 ARG A C 1
ATOM 1460 O O . ARG A 1 184 ? -4.291 -6.162 -30.779 1.00 97.19 184 ARG A O 1
ATOM 1467 N N . PRO A 1 185 ? -4.157 -8.189 -31.758 1.00 96.62 185 PRO A N 1
ATOM 1468 C CA . PRO A 1 185 ? -2.945 -8.606 -31.046 1.00 96.62 185 PRO A CA 1
ATOM 1469 C C . PRO A 1 185 ? -1.714 -7.721 -31.293 1.00 96.62 185 PRO A C 1
ATOM 1471 O O . PRO A 1 185 ? -0.749 -7.790 -30.536 1.00 96.62 185 PRO A O 1
ATOM 1474 N N . ASP A 1 186 ? -1.735 -6.920 -32.354 1.00 95.69 186 ASP A N 1
ATOM 1475 C CA . ASP A 1 186 ? -0.675 -6.020 -32.801 1.00 95.69 186 ASP A CA 1
ATOM 1476 C C . ASP A 1 186 ? -0.984 -4.536 -32.537 1.00 95.69 186 ASP A C 1
ATOM 1478 O O . ASP A 1 186 ? -0.243 -3.672 -33.003 1.00 95.69 186 ASP A O 1
ATOM 1482 N N . ASP A 1 187 ? -2.045 -4.224 -31.778 1.00 97.81 187 ASP A N 1
ATOM 1483 C CA . ASP A 1 187 ? -2.387 -2.845 -31.420 1.00 97.81 187 ASP A CA 1
ATOM 1484 C C . ASP A 1 187 ? -1.246 -2.189 -30.609 1.00 97.81 187 ASP A C 1
ATOM 1486 O O . ASP A 1 187 ? -0.968 -2.621 -29.481 1.00 97.81 187 ASP A O 1
ATOM 1490 N N . PRO A 1 188 ? -0.578 -1.141 -31.137 1.00 96.44 188 PRO A N 1
ATOM 1491 C CA . PRO A 1 188 ? 0.628 -0.599 -30.510 1.00 96.44 188 PRO A CA 1
ATOM 1492 C C . PRO A 1 188 ? 0.379 -0.019 -29.110 1.00 96.44 188 PRO A C 1
ATOM 1494 O O . PRO A 1 188 ? 1.190 -0.203 -28.199 1.00 96.44 188 PRO A O 1
ATOM 1497 N N . VAL A 1 189 ? -0.770 0.632 -28.906 1.00 94.81 189 VAL A N 1
ATOM 1498 C CA . VAL A 1 189 ? -1.136 1.259 -27.626 1.00 94.81 189 VAL A CA 1
ATOM 1499 C C . VAL A 1 189 ? -1.438 0.189 -26.578 1.00 94.81 189 VAL A C 1
ATOM 1501 O O . VAL A 1 189 ? -0.983 0.280 -25.436 1.00 94.81 189 VAL A O 1
ATOM 1504 N N . ALA A 1 190 ? -2.146 -0.875 -26.951 1.00 97.56 190 ALA A N 1
ATOM 1505 C CA . ALA A 1 190 ? -2.408 -1.979 -26.039 1.00 97.56 190 ALA A CA 1
ATOM 1506 C C . ALA A 1 190 ? -1.120 -2.751 -25.684 1.00 97.56 190 ALA A C 1
ATOM 1508 O O . ALA A 1 190 ? -0.901 -3.082 -24.514 1.00 97.56 190 ALA A O 1
ATOM 1509 N N . LEU A 1 191 ? -0.214 -2.965 -26.647 1.00 98.00 191 LEU A N 1
ATOM 1510 C CA . LEU A 1 191 ? 1.112 -3.542 -26.386 1.00 98.00 191 LEU A CA 1
ATOM 1511 C C . LEU A 1 191 ? 1.931 -2.671 -25.421 1.00 98.00 191 LEU A C 1
ATOM 1513 O O . LEU A 1 191 ? 2.554 -3.204 -24.502 1.00 98.00 191 LEU A O 1
ATOM 1517 N N . MET A 1 192 ? 1.878 -1.343 -25.571 1.00 96.19 192 MET A N 1
ATOM 1518 C CA . MET A 1 192 ? 2.517 -0.387 -24.661 1.00 96.19 192 MET A CA 1
ATOM 1519 C C . MET A 1 192 ? 2.043 -0.573 -23.215 1.00 96.19 192 MET A C 1
ATOM 1521 O O . MET A 1 192 ? 2.859 -0.763 -22.312 1.00 96.19 192 MET A O 1
ATOM 1525 N N . HIS A 1 193 ? 0.729 -0.524 -22.981 1.00 96.56 193 HIS A N 1
ATOM 1526 C CA . HIS A 1 193 ? 0.155 -0.622 -21.638 1.00 96.56 193 HIS A CA 1
ATOM 1527 C C . HIS A 1 193 ? 0.406 -1.994 -21.009 1.00 96.56 193 HIS A C 1
ATOM 1529 O O . HIS A 1 193 ? 0.806 -2.076 -19.846 1.00 96.56 193 HIS A O 1
ATOM 1535 N N . ARG A 1 194 ? 0.264 -3.075 -21.788 1.00 97.31 194 ARG A N 1
ATOM 1536 C CA . ARG A 1 194 ? 0.577 -4.428 -21.319 1.00 97.31 194 ARG A CA 1
ATOM 1537 C C . ARG A 1 194 ? 2.062 -4.579 -20.983 1.00 97.31 194 ARG A C 1
ATOM 1539 O O . ARG A 1 194 ? 2.393 -5.160 -19.954 1.00 97.31 194 ARG A O 1
ATOM 1546 N N . GLY A 1 195 ? 2.949 -4.042 -21.820 1.00 96.19 195 GLY A N 1
ATOM 1547 C CA . GLY A 1 195 ? 4.395 -4.046 -21.598 1.00 96.19 195 GLY A CA 1
ATOM 1548 C C . GLY A 1 195 ? 4.793 -3.287 -20.333 1.00 96.19 195 GLY A C 1
ATOM 1549 O O . GLY A 1 195 ? 5.516 -3.832 -19.500 1.00 96.19 195 GLY A O 1
ATOM 1550 N N . ARG A 1 196 ? 4.257 -2.071 -20.143 1.00 94.88 196 ARG A N 1
ATOM 1551 C CA . ARG A 1 196 ? 4.431 -1.272 -18.914 1.00 94.88 196 ARG A CA 1
ATOM 1552 C C . ARG A 1 196 ? 4.017 -2.070 -17.684 1.00 94.88 196 ARG A C 1
ATOM 1554 O O . ARG A 1 196 ? 4.784 -2.154 -16.733 1.00 94.88 196 ARG A O 1
ATOM 1561 N N . TYR A 1 197 ? 2.841 -2.688 -17.724 1.00 94.19 197 TYR A N 1
ATOM 1562 C CA . TYR A 1 197 ? 2.320 -3.471 -16.610 1.00 94.19 197 TYR A CA 1
ATOM 1563 C C . TYR A 1 197 ? 3.206 -4.670 -16.258 1.00 94.19 197 TYR A C 1
ATOM 1565 O O . TYR A 1 197 ? 3.543 -4.877 -15.094 1.00 94.19 197 TYR A O 1
ATOM 1573 N N . LEU A 1 198 ? 3.628 -5.442 -17.264 1.00 93.75 198 LEU A N 1
ATOM 1574 C CA . LEU A 1 198 ? 4.514 -6.587 -17.053 1.00 93.75 198 LEU A CA 1
ATOM 1575 C C . LEU A 1 198 ? 5.843 -6.165 -16.417 1.00 93.75 198 LEU A C 1
ATOM 1577 O O . LEU A 1 198 ? 6.253 -6.767 -15.429 1.00 93.75 198 LEU A O 1
ATOM 1581 N N . CYS A 1 199 ? 6.478 -5.109 -16.933 1.00 92.00 199 CYS A N 1
ATOM 1582 C CA . CYS A 1 199 ? 7.761 -4.638 -16.414 1.00 92.00 199 CYS A CA 1
ATOM 1583 C C . CYS A 1 199 ? 7.644 -4.002 -15.022 1.00 92.00 199 CYS A C 1
ATOM 1585 O O . CYS A 1 199 ? 8.417 -4.339 -14.129 1.00 92.00 199 CYS A O 1
ATOM 1587 N N . LEU A 1 200 ? 6.707 -3.067 -14.843 1.00 88.50 200 LEU A N 1
ATOM 1588 C CA . LEU A 1 200 ? 6.652 -2.204 -13.660 1.00 88.50 200 LEU A CA 1
ATOM 1589 C C . LEU A 1 200 ? 5.869 -2.830 -12.501 1.00 88.50 200 LEU A C 1
ATOM 1591 O O . LEU A 1 200 ? 6.243 -2.614 -11.356 1.00 88.50 200 LEU A O 1
ATOM 1595 N N . VAL A 1 201 ? 4.815 -3.608 -12.783 1.00 87.12 201 VAL A N 1
ATOM 1596 C CA . VAL A 1 201 ? 3.960 -4.230 -11.751 1.00 87.12 201 VAL A CA 1
ATOM 1597 C C . VAL A 1 201 ? 4.374 -5.665 -11.468 1.00 87.12 201 VAL A C 1
ATOM 1599 O O . VAL A 1 201 ? 4.533 -6.044 -10.313 1.00 87.12 201 VAL A O 1
ATOM 1602 N N . GLN A 1 202 ? 4.556 -6.481 -12.508 1.00 87.19 202 GLN A N 1
ATOM 1603 C CA . GLN A 1 202 ? 4.859 -7.906 -12.322 1.00 87.19 202 GLN A CA 1
ATOM 1604 C C . GLN A 1 202 ? 6.360 -8.203 -12.223 1.00 87.19 202 GLN A C 1
ATOM 1606 O O . GLN A 1 202 ? 6.731 -9.327 -11.892 1.00 87.19 202 GLN A O 1
ATOM 1611 N N . GLY A 1 203 ? 7.223 -7.232 -12.541 1.00 87.25 203 GLY A N 1
ATOM 1612 C CA . GLY A 1 203 ? 8.666 -7.456 -12.653 1.00 87.25 203 GLY A CA 1
ATOM 1613 C C . GLY A 1 203 ? 9.048 -8.449 -13.760 1.00 87.25 203 GLY A C 1
ATOM 1614 O O . GLY A 1 203 ? 10.181 -8.924 -13.799 1.00 87.25 203 GLY A O 1
ATOM 1615 N N . ASP A 1 204 ? 8.127 -8.775 -14.669 1.00 90.25 204 ASP A N 1
ATOM 1616 C CA . ASP A 1 204 ? 8.306 -9.739 -15.757 1.00 90.25 204 ASP A CA 1
ATOM 1617 C C . ASP A 1 204 ? 8.861 -9.026 -16.996 1.00 90.25 204 ASP A C 1
ATOM 1619 O O . ASP A 1 204 ? 8.202 -8.865 -18.028 1.00 90.25 204 ASP A O 1
ATOM 1623 N N . TRP A 1 205 ? 10.102 -8.552 -16.868 1.00 90.44 205 TRP A N 1
ATOM 1624 C CA . TRP A 1 205 ? 10.812 -7.832 -17.928 1.00 90.44 205 TRP A CA 1
ATOM 1625 C C . TRP A 1 205 ? 10.945 -8.676 -19.200 1.00 90.44 205 TRP A C 1
ATOM 1627 O O . TRP A 1 205 ? 10.767 -8.161 -20.301 1.00 90.44 205 TRP A O 1
ATOM 1637 N N . ASN A 1 206 ? 11.155 -9.988 -19.065 1.00 91.44 206 ASN A N 1
ATOM 1638 C CA . ASN A 1 206 ? 11.283 -10.907 -20.198 1.00 91.44 206 ASN A CA 1
ATOM 1639 C C . ASN A 1 206 ? 10.055 -10.884 -21.110 1.00 91.44 206 ASN A C 1
ATOM 1641 O O . ASN A 1 206 ? 10.190 -10.884 -22.334 1.00 91.44 206 ASN A O 1
ATOM 1645 N N . ARG A 1 207 ? 8.852 -10.847 -20.527 1.00 94.44 207 ARG A N 1
ATOM 1646 C CA . ARG A 1 207 ? 7.611 -10.757 -21.305 1.00 94.44 207 ARG A CA 1
ATOM 1647 C C . ARG A 1 207 ? 7.215 -9.320 -21.624 1.00 94.44 207 ARG A C 1
ATOM 1649 O O . ARG A 1 207 ? 6.559 -9.108 -22.638 1.00 94.44 207 ARG A O 1
ATOM 1656 N N . GLY A 1 208 ? 7.610 -8.340 -20.814 1.00 95.75 208 GLY A N 1
ATOM 1657 C CA . GLY A 1 208 ? 7.274 -6.931 -21.031 1.00 95.75 208 GLY A CA 1
ATOM 1658 C C . GLY A 1 208 ? 8.094 -6.242 -22.127 1.00 95.75 208 GLY A C 1
ATOM 1659 O O . GLY A 1 208 ? 7.519 -5.547 -22.967 1.00 95.75 208 GLY A O 1
ATOM 1660 N N . LEU A 1 209 ? 9.413 -6.468 -22.184 1.00 95.50 209 LEU A N 1
ATOM 1661 C CA . LEU A 1 209 ? 10.312 -5.812 -23.146 1.00 95.50 209 LEU A CA 1
ATOM 1662 C C . LEU A 1 209 ? 9.914 -6.047 -24.618 1.00 95.50 209 LEU A C 1
ATOM 1664 O O . LEU A 1 209 ? 9.885 -5.070 -25.370 1.00 95.50 209 LEU A O 1
ATOM 1668 N N . PRO A 1 210 ? 9.544 -7.269 -25.064 1.00 96.50 210 PRO A N 1
ATOM 1669 C CA . PRO A 1 210 ? 9.084 -7.478 -26.436 1.00 96.50 210 PRO A CA 1
ATOM 1670 C C . PRO A 1 210 ? 7.837 -6.662 -26.792 1.00 96.50 210 PRO A C 1
ATOM 1672 O O . PRO A 1 210 ? 7.717 -6.208 -27.928 1.00 96.50 210 PRO A O 1
ATOM 1675 N N . LEU A 1 211 ? 6.926 -6.445 -25.837 1.00 97.81 211 LEU A N 1
ATOM 1676 C CA . LEU A 1 211 ? 5.719 -5.645 -26.064 1.00 97.81 211 LEU A CA 1
ATOM 1677 C C . LEU A 1 211 ? 6.058 -4.157 -26.152 1.00 97.81 211 LEU A C 1
ATOM 1679 O O . LEU A 1 211 ? 5.560 -3.468 -27.035 1.00 97.81 211 LEU A O 1
ATOM 1683 N N . LEU A 1 212 ? 6.970 -3.674 -25.301 1.00 96.69 212 LEU A N 1
ATOM 1684 C CA . LEU A 1 212 ? 7.473 -2.298 -25.367 1.00 96.69 212 LEU A CA 1
ATOM 1685 C C . LEU A 1 212 ? 8.206 -2.021 -26.685 1.00 96.69 212 LEU A C 1
ATOM 1687 O O . LEU A 1 212 ? 7.992 -0.973 -27.290 1.00 96.69 212 LEU A O 1
ATOM 1691 N N . ARG A 1 213 ? 8.995 -2.976 -27.189 1.00 96.50 213 ARG A N 1
ATOM 1692 C CA . ARG A 1 213 ? 9.638 -2.882 -28.511 1.00 96.50 213 ARG A CA 1
ATOM 1693 C C . ARG A 1 213 ? 8.629 -2.756 -29.655 1.00 96.50 213 ARG A C 1
ATOM 1695 O O . ARG A 1 213 ? 8.924 -2.131 -30.664 1.00 96.50 213 ARG A O 1
ATOM 1702 N N . ASN A 1 214 ? 7.449 -3.342 -29.499 1.00 95.69 214 ASN A N 1
ATOM 1703 C CA . ASN A 1 214 ? 6.405 -3.350 -30.521 1.00 95.69 214 ASN A CA 1
ATOM 1704 C C . ASN A 1 214 ? 5.315 -2.288 -30.272 1.00 95.69 214 ASN A C 1
ATOM 1706 O O . ASN A 1 214 ? 4.326 -2.243 -30.993 1.00 95.69 214 ASN A O 1
ATOM 1710 N N . SER A 1 215 ? 5.490 -1.427 -29.265 1.00 92.25 215 SER A N 1
ATOM 1711 C CA . SER A 1 215 ? 4.500 -0.422 -28.854 1.00 92.25 215 SER A CA 1
ATOM 1712 C C . SER A 1 215 ? 4.402 0.795 -29.778 1.00 92.25 215 SER A C 1
ATOM 1714 O O . SER A 1 215 ? 3.523 1.635 -29.608 1.00 92.25 215 SER A O 1
ATOM 1716 N N . GLY A 1 216 ? 5.337 0.939 -30.722 1.00 88.62 216 GLY A N 1
ATOM 1717 C CA . GLY A 1 216 ? 5.452 2.126 -31.575 1.00 88.62 216 GLY A CA 1
ATOM 1718 C C . GLY A 1 216 ? 5.977 3.378 -30.857 1.00 88.62 216 GLY A C 1
ATOM 1719 O O . GLY A 1 216 ? 6.134 4.417 -31.493 1.00 88.62 216 GLY A O 1
ATOM 1720 N N . VAL A 1 217 ? 6.286 3.301 -29.557 1.00 93.19 217 VAL A N 1
ATOM 1721 C CA . VAL A 1 217 ? 6.889 4.405 -28.800 1.00 93.19 217 VAL A CA 1
ATOM 1722 C C . VAL A 1 217 ? 8.398 4.394 -29.012 1.00 93.19 217 VAL A C 1
ATOM 1724 O O . VAL A 1 217 ? 9.108 3.608 -28.389 1.00 93.19 217 VAL A O 1
ATOM 1727 N N . GLU A 1 218 ? 8.900 5.290 -29.862 1.00 94.31 218 GLU A N 1
ATOM 1728 C CA . GLU A 1 218 ? 10.313 5.347 -30.272 1.00 94.31 218 GLU A CA 1
ATOM 1729 C C . GLU A 1 218 ? 11.296 5.299 -29.087 1.00 94.31 218 GLU A C 1
ATOM 1731 O O . GLU A 1 218 ? 12.242 4.513 -29.088 1.00 94.31 218 GLU A O 1
ATOM 1736 N N . ALA A 1 219 ? 11.044 6.070 -28.022 1.00 94.81 219 ALA A N 1
ATOM 1737 C CA . ALA A 1 219 ? 11.901 6.070 -26.834 1.00 94.81 219 ALA A CA 1
ATOM 1738 C C . ALA A 1 219 ? 11.943 4.697 -26.131 1.00 94.81 219 ALA A C 1
ATOM 1740 O O . ALA A 1 219 ? 12.994 4.285 -25.636 1.00 94.81 219 ALA A O 1
ATOM 1741 N N . ALA A 1 220 ? 10.825 3.963 -26.125 1.00 95.62 220 ALA A N 1
ATOM 1742 C CA . ALA A 1 220 ? 10.758 2.613 -25.577 1.00 95.62 220 ALA A CA 1
ATOM 1743 C C . ALA A 1 220 ? 11.484 1.612 -26.479 1.00 95.62 220 ALA A C 1
ATOM 1745 O O . ALA A 1 220 ? 12.263 0.802 -25.980 1.00 95.62 220 ALA A O 1
ATOM 1746 N N . VAL A 1 221 ? 11.306 1.710 -27.801 1.00 95.44 221 VAL A N 1
ATOM 1747 C CA . VAL A 1 221 ? 12.030 0.884 -28.780 1.00 95.44 221 VAL A CA 1
ATOM 1748 C C . VAL A 1 221 ? 13.539 1.038 -28.603 1.00 95.44 221 VAL A C 1
ATOM 1750 O O . VAL A 1 221 ? 14.252 0.040 -28.500 1.00 95.44 221 VAL A O 1
ATOM 1753 N N . GLN A 1 222 ? 14.026 2.275 -28.491 1.00 96.12 222 GLN A N 1
ATOM 1754 C CA . GLN A 1 222 ? 15.445 2.564 -28.299 1.00 96.12 222 GLN A CA 1
ATOM 1755 C C . GLN A 1 222 ? 15.988 2.049 -26.960 1.00 96.12 222 GLN A C 1
ATOM 1757 O O . GLN A 1 222 ? 17.110 1.540 -26.915 1.00 96.12 222 GLN A O 1
ATOM 1762 N N . ALA A 1 223 ? 15.225 2.181 -25.871 1.00 96.56 223 ALA A N 1
ATOM 1763 C CA . ALA A 1 223 ? 15.627 1.671 -24.562 1.00 96.56 223 ALA A CA 1
ATOM 1764 C C . ALA A 1 223 ? 15.724 0.138 -24.559 1.00 96.56 223 ALA A C 1
ATOM 1766 O O . ALA A 1 223 ? 16.750 -0.414 -24.158 1.00 96.56 223 ALA A O 1
ATOM 1767 N N . VAL A 1 224 ? 14.712 -0.544 -25.107 1.00 96.69 224 VAL A N 1
ATOM 1768 C CA . VAL A 1 224 ? 14.712 -2.007 -25.241 1.00 96.69 224 VAL A CA 1
ATOM 1769 C C . VAL A 1 224 ? 15.847 -2.478 -26.152 1.00 96.69 224 VAL A C 1
ATOM 1771 O O . VAL A 1 224 ? 16.516 -3.457 -25.830 1.00 96.69 224 VAL A O 1
ATOM 1774 N N . ALA A 1 225 ? 16.107 -1.794 -27.270 1.00 96.69 225 ALA A N 1
ATOM 1775 C CA . ALA A 1 225 ? 17.181 -2.160 -28.193 1.00 96.69 225 ALA A CA 1
ATOM 1776 C C . ALA A 1 225 ? 18.568 -2.091 -27.534 1.00 96.69 225 ALA A C 1
ATOM 1778 O O . ALA A 1 225 ? 19.361 -3.014 -27.695 1.00 96.69 225 ALA A O 1
ATOM 1779 N N . ARG A 1 226 ? 18.850 -1.039 -26.752 1.00 96.25 226 ARG A N 1
ATOM 1780 C CA . ARG A 1 226 ? 20.124 -0.926 -26.020 1.00 96.25 226 ARG A CA 1
ATOM 1781 C C . ARG A 1 226 ? 20.279 -2.007 -24.961 1.00 96.25 226 ARG A C 1
ATOM 1783 O O . ARG A 1 226 ? 21.331 -2.624 -24.870 1.00 96.25 226 ARG A O 1
ATOM 1790 N N . GLU A 1 227 ? 19.223 -2.261 -24.200 1.00 94.88 227 GLU A N 1
ATOM 1791 C CA . GLU A 1 227 ? 19.245 -3.285 -23.161 1.00 94.88 227 GLU A CA 1
ATOM 1792 C C . GLU A 1 227 ? 19.437 -4.695 -23.743 1.00 94.88 227 GLU A C 1
ATOM 1794 O O . GLU A 1 227 ? 20.264 -5.469 -23.264 1.00 94.88 227 GLU A O 1
ATOM 1799 N N . THR A 1 228 ? 18.723 -5.018 -24.822 1.00 94.06 228 THR A N 1
ATOM 1800 C CA . THR A 1 228 ? 18.799 -6.339 -25.471 1.00 94.06 228 THR A CA 1
ATOM 1801 C C . THR A 1 228 ? 20.079 -6.561 -26.277 1.00 94.06 228 THR A C 1
ATOM 1803 O O . THR A 1 228 ? 20.376 -7.702 -26.623 1.00 94.06 228 THR A O 1
ATOM 1806 N N . ALA A 1 229 ? 20.873 -5.513 -26.518 1.00 94.44 229 ALA A N 1
ATOM 1807 C CA . ALA A 1 229 ? 22.222 -5.625 -27.070 1.00 94.44 229 ALA A CA 1
ATOM 1808 C C . ALA A 1 229 ? 23.261 -6.143 -26.052 1.00 94.44 229 ALA A C 1
ATOM 1810 O O . ALA A 1 229 ? 24.415 -6.328 -26.426 1.00 94.44 229 ALA A O 1
ATOM 1811 N N . ALA A 1 230 ? 22.855 -6.396 -24.798 1.00 90.50 230 ALA A N 1
ATOM 1812 C CA . ALA A 1 230 ? 23.694 -6.921 -23.719 1.00 90.50 230 ALA A CA 1
ATOM 1813 C C . ALA A 1 230 ? 24.940 -6.045 -23.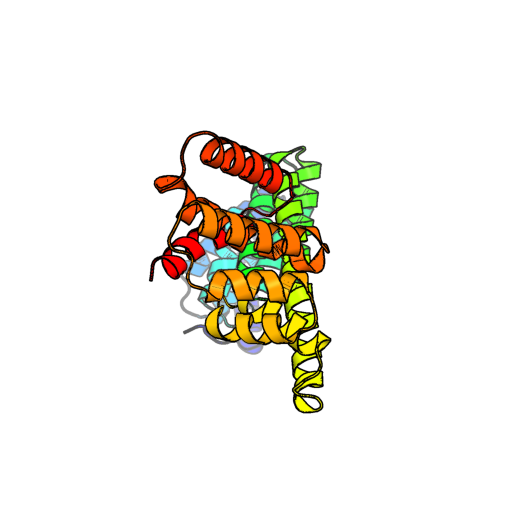446 1.00 90.50 230 ALA A C 1
ATOM 1815 O O . ALA A 1 230 ? 26.070 -6.474 -23.682 1.00 90.50 230 ALA A O 1
ATOM 1816 N N . PRO A 1 231 ? 24.753 -4.807 -22.944 1.00 92.31 231 PRO A N 1
ATOM 1817 C CA . PRO A 1 231 ? 25.831 -3.830 -22.783 1.00 92.31 231 PRO A CA 1
ATOM 1818 C C . PRO A 1 231 ? 26.924 -4.313 -21.810 1.00 92.31 231 PRO A C 1
ATOM 1820 O O . PRO A 1 231 ? 26.666 -4.600 -20.634 1.00 92.31 231 PRO A O 1
ATOM 1823 N N . MET A 1 232 ? 28.175 -4.356 -22.278 1.00 92.00 232 MET A N 1
ATOM 1824 C CA . MET A 1 232 ? 29.300 -4.931 -21.526 1.00 92.00 232 MET A CA 1
ATOM 1825 C C . MET A 1 232 ? 30.220 -3.870 -20.924 1.00 92.00 232 MET A C 1
ATOM 1827 O O . MET A 1 232 ? 30.804 -4.091 -19.862 1.00 92.00 232 MET A O 1
ATOM 1831 N N . THR A 1 233 ? 30.345 -2.719 -21.577 1.00 95.00 233 THR A N 1
ATOM 1832 C CA . THR A 1 233 ? 31.206 -1.620 -21.129 1.00 95.00 233 THR A CA 1
ATOM 1833 C C . THR A 1 233 ? 30.451 -0.627 -20.246 1.00 95.00 233 THR A C 1
ATOM 1835 O O . THR A 1 233 ? 29.222 -0.529 -20.283 1.00 95.00 233 THR A O 1
ATOM 1838 N N . ALA A 1 234 ? 31.188 0.161 -19.456 1.00 95.38 234 ALA A N 1
ATOM 1839 C CA . ALA A 1 234 ? 30.595 1.237 -18.662 1.00 95.38 234 ALA A CA 1
ATOM 1840 C C . ALA A 1 234 ? 29.833 2.245 -19.541 1.00 95.38 234 ALA A C 1
ATOM 1842 O O . ALA A 1 234 ? 28.744 2.678 -19.177 1.00 95.38 234 ALA A O 1
ATOM 1843 N N . GLU A 1 235 ? 30.374 2.572 -20.718 1.00 96.62 235 GLU A N 1
ATOM 1844 C CA . GLU A 1 235 ? 29.753 3.491 -21.674 1.00 96.62 235 GLU A CA 1
ATOM 1845 C C . GLU A 1 235 ? 28.415 2.956 -22.203 1.00 96.62 235 GLU A C 1
ATOM 1847 O O . GLU A 1 235 ? 27.408 3.661 -22.146 1.00 96.62 235 GLU A O 1
ATOM 1852 N N . GLU A 1 236 ? 28.361 1.694 -22.635 1.00 97.06 236 GLU A N 1
ATOM 1853 C CA . GLU A 1 236 ? 27.125 1.076 -23.136 1.00 97.06 236 GLU A CA 1
ATOM 1854 C C . GLU A 1 236 ? 26.055 0.953 -22.041 1.00 97.06 236 GLU A C 1
ATOM 1856 O O . GLU A 1 236 ? 24.865 1.174 -22.290 1.00 97.06 236 GLU A O 1
ATOM 1861 N N . ARG A 1 237 ? 26.459 0.642 -20.803 1.00 96.69 237 ARG A N 1
ATOM 1862 C CA . ARG A 1 237 ? 25.544 0.558 -19.653 1.00 96.69 237 ARG A CA 1
ATOM 1863 C C . ARG A 1 237 ? 24.982 1.927 -19.281 1.00 96.69 237 ARG A C 1
ATOM 1865 O O . ARG A 1 237 ? 23.782 2.048 -19.044 1.00 96.69 237 ARG A O 1
ATOM 1872 N N . ILE A 1 238 ? 25.812 2.972 -19.310 1.00 97.62 238 ILE A N 1
ATOM 1873 C CA . ILE A 1 238 ? 25.368 4.363 -19.134 1.00 97.62 238 ILE A CA 1
ATOM 1874 C C . ILE A 1 238 ? 24.411 4.766 -20.257 1.00 97.62 238 ILE A C 1
ATOM 1876 O O . ILE A 1 238 ? 23.364 5.347 -19.980 1.00 97.62 238 ILE A O 1
ATOM 1880 N N . ALA A 1 239 ? 24.717 4.433 -21.512 1.00 97.69 239 ALA A N 1
ATOM 1881 C CA . ALA A 1 239 ? 23.834 4.726 -22.640 1.00 97.69 239 ALA A CA 1
ATOM 1882 C C . ALA A 1 239 ? 22.478 4.008 -22.514 1.00 97.69 239 ALA A C 1
ATOM 1884 O O . ALA A 1 239 ? 21.439 4.568 -22.870 1.00 97.69 239 ALA A O 1
ATOM 1885 N N . THR A 1 240 ? 22.474 2.788 -21.972 1.00 97.69 240 THR A N 1
ATOM 1886 C CA . THR A 1 240 ? 21.251 2.035 -21.6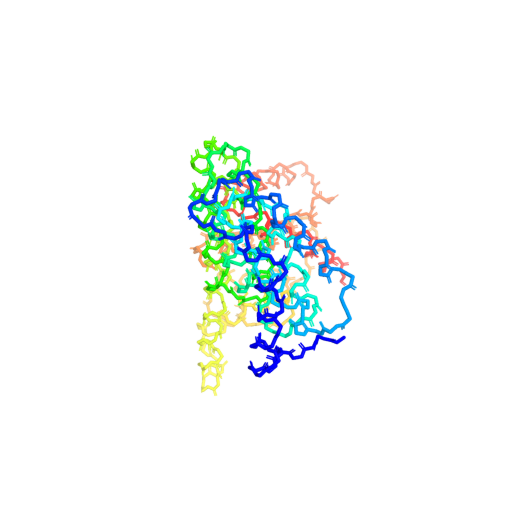57 1.00 97.69 240 THR A CA 1
ATOM 1887 C C . THR A 1 240 ? 20.458 2.714 -20.538 1.00 97.69 240 THR A C 1
ATOM 1889 O O . THR A 1 240 ? 19.254 2.928 -20.684 1.00 97.69 240 THR A O 1
ATOM 1892 N N . ALA A 1 241 ? 21.127 3.147 -19.465 1.00 96.75 241 ALA A N 1
ATOM 1893 C CA . ALA A 1 241 ? 20.505 3.908 -18.383 1.00 96.75 241 ALA A CA 1
ATOM 1894 C C . ALA A 1 241 ? 19.879 5.224 -18.877 1.00 96.75 241 ALA A C 1
ATOM 1896 O O . ALA A 1 241 ? 18.729 5.521 -18.552 1.00 96.75 241 ALA A O 1
ATOM 1897 N N . GLU A 1 242 ? 20.594 5.988 -19.709 1.00 97.75 242 GLU A N 1
ATOM 1898 C CA . GLU A 1 242 ? 20.085 7.229 -20.305 1.00 97.75 242 GLU A CA 1
ATOM 1899 C C . GLU A 1 242 ? 18.871 6.968 -21.205 1.00 97.75 242 GLU A C 1
ATOM 1901 O O . GLU A 1 242 ? 17.934 7.760 -21.192 1.00 97.75 242 GLU A O 1
ATOM 1906 N N . ALA A 1 243 ? 18.830 5.861 -21.952 1.00 97.81 243 ALA A N 1
ATOM 1907 C CA . ALA A 1 243 ? 17.674 5.537 -22.786 1.00 97.81 243 ALA A CA 1
ATOM 1908 C C . ALA A 1 243 ? 16.412 5.271 -21.950 1.00 97.81 243 ALA A C 1
ATOM 1910 O O . ALA A 1 243 ? 15.355 5.832 -22.242 1.00 97.81 243 ALA A O 1
ATOM 1911 N N . TRP A 1 244 ? 16.529 4.503 -20.863 1.00 96.75 244 TRP A N 1
ATOM 1912 C CA . TRP A 1 244 ? 15.430 4.312 -19.910 1.00 96.75 244 TRP A CA 1
ATOM 1913 C C . TRP A 1 244 ? 15.030 5.611 -19.208 1.00 96.75 244 TRP A C 1
ATOM 1915 O O . TRP A 1 244 ? 13.842 5.881 -19.030 1.00 96.75 244 TRP A O 1
ATOM 1925 N N . ARG A 1 245 ? 16.008 6.452 -18.858 1.00 95.69 245 ARG A N 1
ATOM 1926 C CA . ARG A 1 245 ? 15.773 7.769 -18.256 1.00 95.69 245 ARG A CA 1
ATOM 1927 C C . ARG A 1 245 ? 15.026 8.702 -19.213 1.00 95.69 245 ARG A C 1
ATOM 1929 O O . ARG A 1 245 ? 14.120 9.407 -18.781 1.00 95.69 245 ARG A O 1
ATOM 1936 N N . ASN A 1 246 ? 15.383 8.694 -20.495 1.00 95.06 246 ASN A N 1
ATOM 1937 C CA . ASN A 1 246 ? 14.734 9.499 -21.528 1.00 95.06 246 ASN A CA 1
ATOM 1938 C C . ASN A 1 246 ? 13.298 9.036 -21.777 1.00 95.06 246 ASN A C 1
ATOM 1940 O O . ASN A 1 246 ? 12.411 9.879 -21.876 1.00 95.06 246 ASN A O 1
ATOM 1944 N N . LEU A 1 247 ? 13.049 7.719 -21.808 1.00 95.19 247 LEU A N 1
ATOM 1945 C CA . LEU A 1 247 ? 11.686 7.185 -21.838 1.00 95.19 247 LEU A CA 1
ATOM 1946 C C . LEU A 1 247 ? 10.886 7.691 -20.632 1.00 95.19 247 LEU A C 1
ATOM 1948 O O . LEU A 1 247 ? 9.809 8.251 -20.812 1.00 95.19 247 LEU A O 1
ATOM 1952 N N . ALA A 1 248 ? 11.434 7.568 -19.423 1.00 93.25 248 ALA A N 1
ATOM 1953 C CA . ALA A 1 248 ? 10.756 7.997 -18.202 1.00 93.25 248 ALA A CA 1
ATOM 1954 C C . ALA A 1 248 ? 10.475 9.507 -18.139 1.00 93.25 248 ALA A C 1
ATOM 1956 O O . ALA A 1 248 ? 9.493 9.922 -17.533 1.00 93.25 248 ALA A O 1
ATOM 1957 N N . PHE A 1 249 ? 11.324 10.323 -18.768 1.00 91.38 249 PHE A N 1
ATOM 1958 C CA . PHE A 1 249 ? 11.148 11.774 -18.855 1.00 91.38 249 PHE A CA 1
ATOM 1959 C C . PHE A 1 249 ? 10.189 12.205 -19.976 1.00 91.38 249 PHE A C 1
ATOM 1961 O O . PHE A 1 249 ? 9.687 13.325 -19.947 1.00 91.38 249 PHE A O 1
ATOM 1968 N N . SER A 1 250 ? 9.960 11.351 -20.978 1.00 89.88 250 SER A N 1
ATOM 1969 C CA . SER A 1 250 ? 9.196 11.722 -22.176 1.00 89.88 250 SER A CA 1
ATOM 1970 C C . SER A 1 250 ? 7.715 11.983 -21.898 1.00 89.88 250 SER A C 1
ATOM 1972 O O . SER A 1 250 ? 7.133 12.877 -22.507 1.00 89.88 250 SER A O 1
ATOM 1974 N N . ASP A 1 251 ? 7.126 11.228 -20.972 1.00 86.94 251 ASP A N 1
ATOM 1975 C CA . ASP A 1 251 ? 5.727 11.334 -20.567 1.00 86.94 251 ASP A CA 1
ATOM 1976 C C . ASP A 1 251 ? 5.578 10.824 -19.126 1.00 86.94 251 ASP A C 1
ATOM 1978 O O . ASP A 1 251 ? 6.237 9.859 -18.729 1.00 86.94 251 ASP A O 1
ATOM 1982 N N . SER A 1 252 ? 4.701 11.450 -18.336 1.00 82.75 252 SER A N 1
ATOM 1983 C CA . SER A 1 252 ? 4.475 11.079 -16.932 1.00 82.75 252 SER A CA 1
ATOM 1984 C C . SER A 1 252 ? 4.030 9.626 -16.757 1.00 82.75 252 SER A C 1
ATOM 1986 O O . SER A 1 252 ? 4.370 8.990 -15.761 1.00 82.75 252 SER A O 1
ATOM 1988 N N . SER A 1 253 ? 3.338 9.057 -17.744 1.00 83.50 253 SER A N 1
ATOM 1989 C CA . SER A 1 253 ? 2.935 7.649 -17.744 1.00 83.50 253 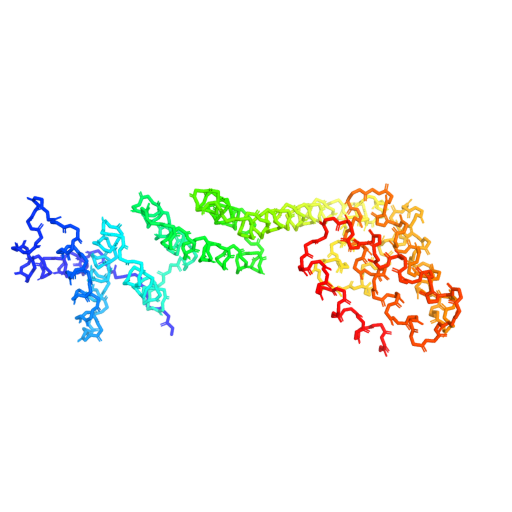SER A CA 1
ATOM 1990 C C . SER A 1 253 ? 4.137 6.684 -17.777 1.00 83.50 253 SER A C 1
ATOM 1992 O O . SER A 1 253 ? 4.041 5.536 -17.329 1.00 83.50 253 SER A O 1
ATOM 1994 N N . PHE A 1 254 ? 5.308 7.142 -18.228 1.00 89.88 254 PHE A N 1
ATOM 1995 C CA . PHE A 1 254 ? 6.548 6.364 -18.246 1.00 89.88 254 PHE A CA 1
ATOM 1996 C C . PHE A 1 254 ? 7.452 6.594 -17.036 1.00 89.88 254 PHE A C 1
ATOM 1998 O O . PHE A 1 254 ? 8.485 5.928 -16.938 1.00 89.88 254 PHE A O 1
ATOM 2005 N N . GLN A 1 255 ? 7.079 7.457 -16.087 1.00 88.00 255 GLN A N 1
ATOM 2006 C CA . GLN A 1 255 ? 7.919 7.818 -14.938 1.00 88.00 255 GLN A CA 1
ATOM 2007 C C . GLN A 1 255 ? 8.443 6.592 -14.161 1.00 88.00 255 GLN A C 1
ATOM 2009 O O . GLN A 1 255 ? 9.576 6.601 -13.679 1.00 88.00 255 GLN A O 1
ATOM 2014 N N . GLY A 1 256 ? 7.680 5.493 -14.104 1.00 87.19 256 GLY A N 1
ATOM 2015 C CA . GLY A 1 256 ? 8.112 4.241 -13.468 1.00 87.19 256 GLY A CA 1
ATOM 2016 C C . GLY A 1 256 ? 9.415 3.650 -14.034 1.00 87.19 256 GLY A C 1
ATOM 2017 O O . GLY A 1 256 ? 10.138 2.964 -13.310 1.00 87.19 256 GLY A O 1
ATOM 2018 N N . PHE A 1 257 ? 9.792 3.963 -15.280 1.00 92.50 257 PHE A N 1
ATOM 2019 C CA . PHE A 1 257 ? 11.046 3.501 -15.891 1.00 92.50 257 PHE A CA 1
ATOM 2020 C C . PHE A 1 257 ? 12.304 4.200 -15.362 1.00 92.50 257 PHE A C 1
ATOM 2022 O O . PHE A 1 257 ? 13.412 3.726 -15.630 1.00 92.50 257 PHE A O 1
ATOM 2029 N N . TYR A 1 258 ? 12.175 5.242 -14.530 1.00 91.06 258 TYR A N 1
ATOM 2030 C CA . TYR A 1 258 ? 13.318 5.741 -13.764 1.00 91.06 258 TYR A CA 1
ATOM 2031 C C . TYR A 1 258 ? 13.929 4.647 -12.883 1.00 91.06 258 TYR A C 1
ATOM 2033 O O . TYR A 1 258 ? 15.146 4.617 -12.730 1.00 91.06 258 TYR A O 1
ATOM 2041 N N . SER A 1 259 ? 13.128 3.701 -12.376 1.00 87.62 259 SER A N 1
ATOM 2042 C CA . SER A 1 259 ? 13.636 2.546 -11.621 1.00 87.62 259 SER A CA 1
ATOM 2043 C C . SER A 1 259 ? 14.602 1.685 -12.452 1.00 87.62 259 SER A C 1
ATOM 2045 O O . SER A 1 259 ? 15.663 1.291 -11.965 1.00 87.62 259 SER A O 1
ATOM 2047 N N . ARG A 1 260 ? 14.302 1.462 -13.740 1.00 92.31 260 ARG A N 1
ATOM 2048 C CA . ARG A 1 260 ? 15.175 0.723 -14.668 1.00 92.31 260 ARG A CA 1
ATOM 2049 C C . ARG A 1 260 ? 16.432 1.514 -15.011 1.00 92.31 260 ARG A C 1
ATOM 2051 O O . ARG A 1 260 ? 17.515 0.937 -15.054 1.00 92.31 260 ARG A O 1
ATOM 2058 N N . ALA A 1 261 ? 16.310 2.830 -15.190 1.00 94.06 261 ALA A N 1
ATOM 2059 C CA . ALA A 1 261 ? 17.463 3.706 -15.385 1.00 94.06 261 ALA A CA 1
ATOM 2060 C C . ALA A 1 261 ? 18.421 3.662 -14.182 1.00 94.06 261 ALA A C 1
ATOM 2062 O O . ALA A 1 261 ? 19.623 3.483 -14.359 1.00 94.06 261 ALA A O 1
ATOM 2063 N N . LEU A 1 262 ? 17.887 3.763 -12.957 1.00 91.69 262 LEU A N 1
ATOM 2064 C CA . LEU A 1 262 ? 18.660 3.660 -11.715 1.00 91.69 262 LEU A CA 1
ATOM 2065 C C . LEU A 1 262 ? 19.419 2.332 -11.622 1.00 91.69 262 LEU A C 1
ATOM 2067 O O . LEU A 1 262 ? 20.600 2.335 -11.278 1.00 91.69 262 LEU A O 1
ATOM 2071 N N . ALA A 1 263 ? 18.774 1.218 -11.976 1.00 90.81 263 ALA A N 1
ATOM 2072 C CA . ALA A 1 263 ? 19.422 -0.088 -11.970 1.00 90.81 263 ALA A CA 1
ATOM 2073 C C . ALA A 1 263 ? 20.599 -0.157 -12.961 1.00 90.81 263 ALA A C 1
ATOM 2075 O O . ALA A 1 263 ? 21.682 -0.609 -12.596 1.00 90.81 263 ALA A O 1
ATOM 2076 N N . TRP A 1 264 ? 20.441 0.366 -14.181 1.00 94.62 264 TRP A N 1
ATOM 2077 C CA . TRP A 1 264 ? 21.533 0.397 -15.160 1.00 94.62 264 TRP A CA 1
ATOM 2078 C C . TRP A 1 264 ? 22.680 1.332 -14.769 1.00 94.62 264 TRP A C 1
ATOM 2080 O O . TRP A 1 264 ? 23.842 0.990 -14.996 1.00 94.62 264 TRP A O 1
ATOM 2090 N N . TYR A 1 265 ? 22.397 2.472 -14.129 1.00 94.69 265 TYR A N 1
ATOM 2091 C CA . TYR A 1 265 ? 23.459 3.303 -13.554 1.00 94.69 265 TYR A CA 1
ATOM 2092 C C . TYR A 1 265 ? 24.220 2.562 -12.452 1.00 94.69 265 TYR A C 1
ATOM 2094 O O . TYR A 1 265 ? 25.447 2.634 -12.423 1.00 94.69 265 TYR A O 1
ATOM 2102 N N . ALA A 1 266 ? 23.525 1.814 -11.589 1.00 92.25 266 ALA A N 1
ATOM 2103 C CA . ALA A 1 266 ? 24.162 1.012 -10.546 1.00 92.25 266 ALA A CA 1
ATOM 2104 C C . ALA A 1 266 ? 25.072 -0.084 -11.134 1.00 92.25 266 ALA A C 1
ATOM 2106 O O . ALA A 1 266 ? 26.182 -0.275 -10.648 1.00 92.25 266 ALA A O 1
ATOM 2107 N N . VAL A 1 267 ? 24.656 -0.742 -12.222 1.00 91.75 267 VAL A N 1
ATOM 2108 C CA . VAL A 1 267 ? 25.465 -1.753 -12.937 1.00 91.75 267 VAL A CA 1
ATOM 2109 C C . VAL A 1 267 ? 26.654 -1.126 -13.688 1.00 91.75 267 VAL A C 1
ATOM 2111 O O . VAL A 1 267 ? 27.691 -1.766 -13.888 1.00 91.75 267 VAL A O 1
ATOM 2114 N N . ALA A 1 268 ? 26.544 0.136 -14.111 1.00 94.75 268 ALA A N 1
ATOM 2115 C CA . ALA A 1 268 ? 27.638 0.866 -14.751 1.00 94.75 268 ALA A CA 1
ATOM 2116 C C . ALA A 1 268 ? 28.685 1.386 -13.752 1.00 94.75 268 ALA A C 1
ATOM 2118 O O . ALA A 1 268 ? 29.875 1.418 -14.069 1.00 94.75 268 ALA A O 1
ATOM 2119 N N . GLN A 1 269 ? 28.252 1.798 -12.558 1.00 93.94 269 GLN A N 1
ATOM 2120 C CA . GLN A 1 269 ? 29.059 2.558 -11.602 1.00 93.94 269 GLN A CA 1
ATOM 2121 C C . GLN A 1 269 ? 30.400 1.900 -11.218 1.00 93.94 269 GLN A C 1
ATOM 2123 O O . GLN A 1 269 ? 31.397 2.622 -11.210 1.00 93.94 269 GLN A O 1
ATOM 2128 N N . PRO A 1 270 ? 30.502 0.575 -10.975 1.00 94.25 270 PRO A N 1
ATOM 2129 C CA . PRO A 1 270 ? 31.776 -0.062 -10.624 1.00 94.25 270 PRO A CA 1
ATOM 2130 C C . PRO A 1 270 ? 32.836 -0.020 -11.734 1.00 94.25 270 PRO A C 1
ATOM 2132 O O . PRO A 1 270 ? 34.017 -0.213 -11.459 1.00 94.25 270 PRO A O 1
ATOM 2135 N N . PHE A 1 271 ? 32.420 0.213 -12.981 1.00 94.81 271 PHE A N 1
ATOM 2136 C CA . PHE A 1 271 ? 33.280 0.202 -14.169 1.00 94.81 271 PHE A CA 1
ATOM 2137 C C . PHE A 1 271 ? 33.489 1.606 -14.756 1.00 94.81 271 PHE A C 1
ATOM 2139 O O . PHE A 1 271 ? 34.256 1.775 -15.703 1.00 94.81 271 PHE A O 1
ATOM 2146 N N . ALA A 1 272 ? 32.791 2.608 -14.220 1.00 96.06 272 ALA A N 1
ATOM 2147 C CA . ALA A 1 272 ? 32.856 3.990 -14.667 1.00 96.06 272 ALA A CA 1
ATOM 2148 C C . ALA A 1 272 ? 34.066 4.724 -14.068 1.00 96.06 272 ALA A C 1
ATOM 2150 O O . ALA A 1 272 ? 34.509 4.441 -12.955 1.00 96.06 272 ALA A O 1
ATOM 2151 N N . SER A 1 273 ? 34.580 5.722 -14.787 1.00 95.75 273 SER A N 1
ATOM 2152 C CA . SER A 1 273 ? 35.691 6.562 -14.322 1.00 95.75 273 SER A CA 1
ATOM 2153 C C . SER A 1 273 ? 35.541 8.023 -14.751 1.00 95.75 273 SER A C 1
ATOM 2155 O O . SER A 1 273 ? 34.835 8.331 -15.711 1.00 95.75 273 SER A O 1
ATOM 2157 N N . GLY A 1 274 ? 36.200 8.937 -14.030 1.00 95.62 274 GLY A N 1
ATOM 2158 C CA . GLY A 1 274 ? 36.288 10.352 -14.404 1.00 95.62 274 GLY A CA 1
ATOM 2159 C C . GLY A 1 274 ? 34.923 10.992 -14.678 1.00 95.62 274 GLY A C 1
ATOM 2160 O O . GLY A 1 274 ? 34.067 11.069 -13.796 1.00 95.62 274 GLY A O 1
ATOM 2161 N N . GLU A 1 275 ? 34.718 11.434 -15.919 1.00 95.69 275 GLU A N 1
ATOM 2162 C CA . GLU A 1 275 ? 33.477 12.071 -16.373 1.00 95.69 275 GLU A CA 1
ATOM 2163 C C . GLU A 1 275 ? 32.249 11.150 -16.278 1.00 95.69 275 GLU A C 1
ATOM 2165 O O . GLU A 1 275 ? 31.150 11.621 -15.987 1.00 95.69 275 GLU A O 1
ATOM 2170 N N . GLN A 1 276 ? 32.422 9.835 -16.437 1.00 96.94 276 GLN A N 1
ATOM 2171 C CA . GLN A 1 276 ? 31.324 8.869 -16.360 1.00 96.94 276 GLN A CA 1
ATOM 2172 C C . GLN A 1 276 ? 30.729 8.799 -14.948 1.00 96.94 276 GLN A C 1
ATOM 2174 O O . GLN A 1 276 ? 29.509 8.810 -14.798 1.00 96.94 276 GLN A O 1
ATOM 2179 N N . LEU A 1 277 ? 31.569 8.794 -13.904 1.00 96.50 277 LEU A N 1
ATOM 2180 C CA . LEU A 1 277 ? 31.096 8.842 -12.513 1.00 96.50 277 LEU A CA 1
ATOM 2181 C C . LEU A 1 277 ? 30.398 10.173 -12.217 1.00 96.50 277 LEU A C 1
ATOM 2183 O O . LEU A 1 277 ? 29.317 10.187 -11.633 1.00 96.50 277 LEU A O 1
ATOM 2187 N N . ALA A 1 278 ? 30.961 11.287 -12.696 1.00 96.88 278 ALA A N 1
ATOM 2188 C CA . ALA A 1 278 ? 30.353 12.607 -12.535 1.00 96.88 278 ALA A CA 1
ATOM 2189 C C . ALA A 1 278 ? 28.983 12.716 -13.232 1.00 96.88 278 ALA A C 1
ATOM 2191 O O . ALA A 1 278 ? 28.080 13.392 -12.725 1.00 96.88 278 ALA A O 1
ATOM 2192 N N . LEU A 1 279 ? 28.813 12.057 -14.383 1.00 96.06 279 LEU A N 1
ATOM 2193 C CA . LEU A 1 279 ? 27.526 11.935 -15.060 1.00 96.06 279 LEU A CA 1
ATOM 2194 C C . LEU A 1 279 ? 26.548 11.111 -14.219 1.00 96.06 279 LEU A C 1
ATOM 2196 O O . LEU A 1 279 ? 25.468 11.616 -13.916 1.00 96.06 279 LEU A O 1
ATOM 2200 N N . ILE A 1 280 ? 26.926 9.897 -13.804 1.00 95.38 280 ILE A N 1
ATOM 2201 C CA . ILE A 1 280 ? 26.080 9.018 -12.980 1.00 95.38 280 ILE A CA 1
ATOM 2202 C C . ILE A 1 280 ? 25.592 9.767 -11.734 1.00 95.38 280 ILE A C 1
ATOM 2204 O O . ILE A 1 280 ? 24.385 9.884 -11.527 1.00 95.38 280 ILE A O 1
ATOM 2208 N N . ASP A 1 281 ? 26.494 10.379 -10.966 1.00 94.44 281 ASP A N 1
ATOM 2209 C CA . ASP A 1 281 ? 26.148 11.121 -9.747 1.00 94.44 281 ASP A CA 1
ATOM 2210 C C . ASP A 1 281 ? 25.162 12.265 -10.009 1.00 94.44 281 ASP A C 1
ATOM 2212 O O . ASP A 1 281 ? 24.247 12.518 -9.217 1.00 94.44 281 ASP A O 1
ATOM 2216 N N . ARG A 1 282 ? 25.328 12.978 -11.130 1.00 95.38 282 ARG A N 1
ATOM 2217 C CA . ARG A 1 282 ? 24.399 14.035 -11.540 1.00 95.38 282 ARG A CA 1
ATOM 2218 C C . ARG A 1 282 ? 23.018 13.457 -11.834 1.00 95.38 282 ARG A C 1
ATOM 2220 O O . ARG A 1 282 ? 22.021 14.014 -11.377 1.00 95.38 282 ARG A O 1
ATOM 2227 N N . ARG A 1 283 ? 22.951 12.340 -12.559 1.00 94.38 283 ARG A N 1
ATOM 2228 C CA . ARG A 1 283 ? 21.686 11.695 -12.931 1.00 94.38 283 ARG A CA 1
ATOM 2229 C C . ARG A 1 283 ? 20.956 11.103 -11.742 1.00 94.38 283 ARG A C 1
ATOM 2231 O O . ARG A 1 283 ? 19.753 11.310 -11.637 1.00 94.38 283 ARG A O 1
ATOM 2238 N N . LEU A 1 284 ? 21.665 10.477 -10.806 1.00 90.75 284 LEU A N 1
ATOM 2239 C CA . LEU A 1 284 ? 21.075 9.989 -9.558 1.00 90.75 284 LEU A CA 1
ATOM 2240 C C . LEU A 1 284 ? 20.426 11.134 -8.763 1.00 90.75 284 LEU A C 1
ATOM 2242 O O . LEU A 1 284 ? 19.304 10.994 -8.281 1.00 90.75 284 LEU A O 1
ATOM 2246 N N . LYS A 1 285 ? 21.077 12.305 -8.698 1.00 89.94 285 LYS A N 1
ATOM 2247 C CA . LYS A 1 285 ? 20.504 13.506 -8.060 1.00 89.94 285 LYS A CA 1
ATOM 2248 C C . LYS A 1 285 ? 19.287 14.054 -8.804 1.00 89.94 285 LYS A C 1
ATOM 2250 O O . LYS A 1 285 ? 18.348 14.514 -8.166 1.00 89.94 285 LYS A O 1
ATOM 2255 N N . GLU A 1 286 ? 19.297 14.050 -10.134 1.00 90.56 286 GLU A N 1
ATOM 2256 C CA . GLU A 1 286 ? 18.161 14.504 -10.947 1.00 90.56 286 GLU A CA 1
ATOM 2257 C C . GLU A 1 286 ? 16.955 13.569 -10.839 1.00 90.56 286 GLU A C 1
ATOM 2259 O O . GLU A 1 286 ? 15.828 14.050 -10.733 1.00 90.56 286 GLU A O 1
ATOM 2264 N N . ILE A 1 287 ? 17.188 12.253 -10.830 1.00 88.19 287 ILE A N 1
ATOM 2265 C CA . ILE A 1 287 ? 16.141 11.248 -10.630 1.00 88.19 287 ILE A CA 1
ATOM 2266 C C . ILE A 1 287 ? 15.585 11.344 -9.207 1.00 88.19 287 ILE A C 1
ATOM 2268 O O . ILE A 1 287 ? 14.375 11.329 -9.039 1.00 88.19 287 ILE A O 1
ATOM 2272 N N . GLY A 1 288 ? 16.430 11.552 -8.194 1.00 80.56 288 GLY A N 1
ATOM 2273 C CA . GLY A 1 288 ? 15.976 11.762 -6.813 1.00 80.56 288 GLY A CA 1
ATOM 2274 C C . GLY A 1 288 ? 15.166 13.048 -6.588 1.00 80.56 288 GLY A C 1
ATOM 2275 O O . GLY A 1 288 ? 14.561 13.205 -5.535 1.00 80.56 288 GLY A O 1
ATOM 2276 N N . ARG A 1 289 ? 15.151 13.979 -7.554 1.00 81.00 289 ARG A N 1
ATOM 2277 C CA . ARG A 1 289 ? 14.248 15.147 -7.556 1.00 81.00 289 ARG A CA 1
ATOM 2278 C C . ARG A 1 289 ? 12.911 14.860 -8.227 1.00 81.00 289 ARG A C 1
ATOM 2280 O O . ARG A 1 289 ? 11.990 15.658 -8.083 1.00 81.00 289 ARG A O 1
ATOM 2287 N N . GLN A 1 290 ? 12.817 13.776 -8.991 1.00 78.69 290 GLN A N 1
ATOM 2288 C CA . GLN A 1 290 ? 11.524 13.269 -9.418 1.00 78.69 290 GLN A CA 1
ATOM 2289 C C . GLN A 1 290 ? 10.858 12.723 -8.158 1.00 78.69 290 GLN A C 1
ATOM 2291 O O . GLN A 1 290 ? 11.516 12.031 -7.384 1.00 78.69 290 GLN A O 1
ATOM 2296 N N . ASN A 1 291 ? 9.590 13.062 -7.922 1.00 64.62 291 ASN A N 1
ATOM 2297 C CA . ASN A 1 291 ? 8.822 12.590 -6.765 1.00 64.62 291 ASN A CA 1
ATOM 2298 C C . ASN A 1 291 ? 8.500 11.092 -6.917 1.00 64.62 291 ASN A C 1
ATOM 2300 O O . ASN A 1 291 ? 7.342 10.709 -7.055 1.00 64.62 291 ASN A O 1
ATOM 2304 N N . LEU A 1 292 ? 9.537 10.260 -6.992 1.00 70.56 292 LEU A N 1
ATOM 2305 C CA . LEU A 1 292 ? 9.429 8.816 -6.960 1.00 70.56 292 LEU A CA 1
ATOM 2306 C C . LEU A 1 292 ? 9.179 8.408 -5.519 1.00 70.56 292 LEU A C 1
ATOM 2308 O O . LEU A 1 292 ? 9.892 8.849 -4.613 1.00 70.56 292 LEU A O 1
ATOM 2312 N N . SER A 1 293 ? 8.190 7.554 -5.307 1.00 67.50 293 SER A N 1
ATOM 2313 C CA . SER A 1 293 ? 7.953 7.014 -3.979 1.00 67.50 293 SER A CA 1
ATOM 2314 C C . SER A 1 293 ? 9.123 6.121 -3.540 1.00 67.50 293 SER A C 1
ATOM 2316 O O . SER A 1 293 ? 9.825 5.538 -4.380 1.00 67.50 293 SER A O 1
ATOM 2318 N N . PRO A 1 294 ? 9.330 5.933 -2.224 1.00 67.44 294 PRO A N 1
ATOM 2319 C CA . PRO A 1 294 ? 10.293 4.958 -1.715 1.00 67.44 294 PRO A CA 1
ATOM 2320 C C . PRO A 1 294 ? 10.117 3.560 -2.327 1.00 67.44 294 PRO A C 1
ATOM 2322 O O . PRO A 1 294 ? 11.106 2.902 -2.635 1.00 67.44 294 PRO A O 1
ATOM 2325 N N . ARG A 1 295 ? 8.875 3.142 -2.608 1.00 69.06 295 ARG A N 1
ATOM 2326 C CA . ARG A 1 295 ? 8.573 1.865 -3.273 1.00 69.06 295 ARG A CA 1
ATOM 2327 C C . ARG A 1 295 ? 9.089 1.796 -4.705 1.00 69.06 295 ARG A C 1
ATOM 2329 O O . ARG A 1 295 ? 9.665 0.782 -5.094 1.00 69.06 295 ARG A O 1
ATOM 2336 N N . GLN A 1 296 ? 8.921 2.865 -5.482 1.00 68.00 296 GLN A N 1
ATOM 2337 C CA . GLN A 1 296 ? 9.464 2.943 -6.842 1.00 68.00 296 GLN A CA 1
ATOM 2338 C C . GLN A 1 296 ? 11.001 2.896 -6.843 1.00 68.00 296 GLN A C 1
ATOM 2340 O O . GLN A 1 296 ? 11.608 2.336 -7.758 1.00 68.00 296 GLN A O 1
ATOM 2345 N N . ILE A 1 297 ? 11.637 3.444 -5.803 1.00 67.00 297 ILE A N 1
ATOM 2346 C CA . ILE A 1 297 ? 13.092 3.393 -5.616 1.00 67.00 297 ILE A CA 1
ATOM 2347 C C . ILE A 1 297 ? 13.548 1.991 -5.177 1.00 67.00 297 ILE A C 1
ATOM 2349 O O . ILE A 1 297 ? 14.525 1.474 -5.717 1.00 67.00 297 ILE A O 1
ATOM 2353 N N . ASP A 1 298 ? 12.853 1.342 -4.242 1.00 66.38 298 ASP A N 1
ATOM 2354 C CA . ASP A 1 298 ? 13.209 -0.004 -3.774 1.00 66.38 298 ASP A CA 1
ATOM 2355 C C . ASP A 1 298 ? 13.016 -1.072 -4.860 1.00 66.38 298 ASP A C 1
ATOM 2357 O O . ASP A 1 298 ? 13.835 -1.991 -4.966 1.00 66.38 298 ASP A O 1
ATOM 2361 N N . ALA A 1 299 ? 12.033 -0.906 -5.754 1.00 64.56 299 ALA A N 1
ATOM 2362 C CA . ALA A 1 299 ? 11.906 -1.734 -6.953 1.00 64.56 299 ALA A CA 1
ATOM 2363 C C . ALA A 1 299 ? 13.198 -1.728 -7.799 1.00 64.56 299 ALA A C 1
ATOM 2365 O O . ALA A 1 299 ? 13.606 -2.770 -8.312 1.00 64.56 299 ALA A O 1
ATOM 2366 N N . ALA A 1 300 ? 13.911 -0.596 -7.877 1.00 58.75 300 ALA A N 1
ATOM 2367 C CA . ALA A 1 300 ? 15.187 -0.505 -8.592 1.00 58.75 300 ALA A CA 1
ATOM 2368 C C . ALA A 1 300 ? 16.297 -1.365 -7.956 1.00 58.75 300 ALA A C 1
ATOM 2370 O O . ALA A 1 300 ? 17.140 -1.903 -8.673 1.00 58.75 300 ALA A O 1
ATOM 2371 N N . ARG A 1 301 ? 16.297 -1.544 -6.626 1.00 58.78 301 ARG A N 1
ATOM 2372 C CA . ARG A 1 301 ? 17.297 -2.366 -5.912 1.00 58.78 301 ARG A CA 1
ATOM 2373 C C . ARG A 1 301 ? 17.116 -3.859 -6.170 1.00 58.78 301 ARG A C 1
ATOM 2375 O O . ARG A 1 301 ? 18.106 -4.573 -6.307 1.00 58.78 301 ARG A O 1
ATOM 2382 N N . ILE A 1 302 ? 15.869 -4.316 -6.279 1.00 58.41 302 ILE A N 1
ATOM 2383 C CA . ILE A 1 302 ? 15.539 -5.704 -6.644 1.00 58.41 302 ILE A CA 1
ATOM 2384 C C . ILE A 1 302 ? 15.978 -5.988 -8.090 1.00 58.41 302 ILE A C 1
ATOM 2386 O O . ILE A 1 302 ? 16.483 -7.067 -8.394 1.00 58.41 302 ILE A O 1
ATOM 2390 N N . VAL A 1 303 ? 15.853 -4.995 -8.975 1.00 58.00 303 VAL A N 1
ATOM 2391 C CA . VAL A 1 303 ? 16.185 -5.121 -10.400 1.00 58.00 303 VAL A CA 1
ATOM 2392 C C . VAL A 1 303 ? 17.683 -5.324 -10.665 1.00 58.00 303 VAL A C 1
ATOM 2394 O O . VAL A 1 303 ? 18.021 -6.073 -11.579 1.00 58.00 303 VAL A O 1
ATOM 2397 N N . VAL A 1 304 ? 18.584 -4.738 -9.867 1.00 58.84 304 VAL A N 1
ATOM 2398 C CA . VAL A 1 304 ? 20.044 -4.926 -10.031 1.00 58.84 304 VAL A CA 1
ATOM 2399 C C . VAL A 1 304 ? 20.424 -6.414 -9.997 1.00 58.84 304 VAL A C 1
ATOM 2401 O O . VAL A 1 304 ? 21.174 -6.879 -10.849 1.00 58.84 304 VAL A O 1
ATOM 2404 N N . GLN A 1 305 ? 19.812 -7.197 -9.101 1.00 55.09 305 GLN A N 1
ATOM 2405 C CA . GLN A 1 305 ? 20.071 -8.640 -8.978 1.00 55.09 305 GLN A CA 1
ATOM 2406 C C . GLN A 1 305 ? 19.608 -9.462 -10.192 1.00 55.09 305 GLN A C 1
ATOM 2408 O O . GLN A 1 305 ? 20.072 -10.587 -10.380 1.00 55.09 305 GLN A O 1
ATOM 2413 N N . ALA A 1 306 ? 18.672 -8.932 -10.983 1.00 58.09 306 ALA A N 1
ATOM 2414 C CA . ALA A 1 306 ? 18.142 -9.582 -12.178 1.00 58.09 306 ALA A CA 1
ATOM 2415 C C . ALA A 1 306 ? 18.895 -9.191 -13.459 1.00 58.09 306 ALA A C 1
ATOM 2417 O O . ALA A 1 306 ? 18.809 -9.928 -14.432 1.00 58.09 306 ALA A O 1
ATOM 2418 N N . ILE A 1 307 ? 19.605 -8.055 -13.471 1.00 62.25 307 ILE A N 1
ATOM 2419 C CA . ILE A 1 307 ? 20.466 -7.639 -14.595 1.00 62.25 307 ILE A CA 1
ATOM 2420 C C . ILE A 1 307 ? 21.819 -8.369 -14.548 1.00 62.25 307 ILE A C 1
ATOM 2422 O O . ILE A 1 307 ? 22.386 -8.665 -15.593 1.00 62.25 307 ILE A O 1
ATOM 2426 N N . ASP A 1 308 ? 22.320 -8.686 -13.350 1.00 51.75 308 ASP A N 1
ATOM 2427 C CA . ASP A 1 308 ? 23.587 -9.409 -13.157 1.00 51.75 308 ASP A CA 1
ATOM 2428 C C . ASP A 1 308 ? 23.509 -10.927 -13.461 1.00 51.75 308 ASP A C 1
ATOM 2430 O O . ASP A 1 308 ? 24.523 -11.621 -13.358 1.00 51.75 308 ASP A O 1
ATOM 2434 N N . ARG A 1 309 ? 22.328 -11.462 -13.809 1.00 44.88 309 ARG A N 1
ATOM 2435 C CA . ARG A 1 309 ? 22.107 -12.872 -14.188 1.00 44.88 309 ARG A CA 1
ATOM 2436 C C . ARG A 1 309 ? 21.876 -13.014 -15.684 1.00 44.88 309 ARG A C 1
ATOM 2438 O O . ARG A 1 309 ? 22.400 -14.003 -16.241 1.00 44.88 309 ARG A O 1
#

pLDDT: mean 92.27, std 8.81, range [44.88, 98.56]

Secondary structure (DSSP, 8-state):
-PBPPPPHHHHHHHHHHHHHHHGGGG-SSPPHHHHHHHHHHHHHHHTT--SHHHHHHHHHHHHHHHHHHT-HHHHHHHHHHHHHHB-S-HHHHHHHHHHHHHHH--SHHHHHHHHHHHHHHHHHHHHTT-HHHHHHHHHHHHHHHHHTT-HHHHHHHHHHHHHHHHHHHHHHHHHHHHHHHTT-TT-HHHHHHHHHHHHHTS--HHHHHHHHHTS--HHHHHHHHHHHT---SHHHHHHHHHHHHHHHHH-GGGGGGHHHHHHHHHHHGGG--THHHHHHHHHHHHHTTS---HHHHHHHHHHHHHH--

Radius of gyration: 26.07 Å; chains: 1; bounding box: 66×41×68 Å

Organism: NCBI:txid2528010